Protein AF-A0ABD0RBE8-F1 (afdb_monomer_lite)

Structure (mmCIF, N/CA/C/O backbone):
data_AF-A0ABD0RBE8-F1
#
_entry.id   AF-A0ABD0RBE8-F1
#
loop_
_atom_site.group_PDB
_atom_site.id
_atom_site.type_symbol
_atom_site.label_atom_id
_atom_site.label_alt_id
_atom_site.label_comp_id
_atom_site.label_asym_id
_atom_site.label_entity_id
_atom_site.label_seq_id
_atom_site.pdbx_PDB_ins_code
_atom_site.Cartn_x
_atom_site.Cartn_y
_atom_site.Cartn_z
_atom_site.occupancy
_atom_site.B_iso_or_equiv
_atom_site.auth_seq_id
_atom_site.auth_comp_id
_atom_site.auth_asym_id
_atom_site.auth_atom_id
_atom_site.pdbx_PDB_model_num
ATOM 1 N N . SER A 1 1 ? 18.261 7.122 1.836 1.00 63.50 1 SER A N 1
ATOM 2 C CA . SER A 1 1 ? 17.735 8.292 2.583 1.00 63.50 1 SER A CA 1
ATOM 3 C C . SER A 1 1 ? 16.212 8.304 2.512 1.00 63.50 1 SER A C 1
ATOM 5 O O . SER A 1 1 ? 15.704 8.293 1.404 1.00 63.50 1 SER A O 1
ATOM 7 N N . LYS A 1 2 ? 15.458 8.320 3.625 1.00 84.50 2 LYS A N 1
ATOM 8 C CA . LYS A 1 2 ? 13.970 8.342 3.619 1.00 84.50 2 LYS A CA 1
ATOM 9 C C . LYS A 1 2 ? 13.401 9.773 3.527 1.00 84.50 2 LYS A C 1
ATOM 11 O O . LYS A 1 2 ? 12.634 10.196 4.380 1.00 84.50 2 LYS A O 1
ATOM 16 N N . LYS A 1 3 ? 13.864 10.564 2.555 1.00 91.56 3 LYS A N 1
ATOM 17 C CA . LYS A 1 3 ? 13.517 11.993 2.423 1.00 91.56 3 LYS A CA 1
ATOM 18 C C . LYS A 1 3 ? 12.354 12.182 1.442 1.00 91.56 3 LYS A C 1
ATOM 20 O O . LYS A 1 3 ? 12.559 12.691 0.344 1.00 91.56 3 LYS A O 1
ATOM 25 N N . HIS A 1 4 ? 11.157 11.734 1.820 1.00 90.12 4 HIS A N 1
ATOM 26 C CA . HIS A 1 4 ? 9.988 11.739 0.928 1.00 90.12 4 HIS A CA 1
ATOM 27 C C . HIS A 1 4 ? 9.586 13.140 0.469 1.00 90.12 4 HIS A C 1
ATOM 29 O O . HIS A 1 4 ? 9.325 13.318 -0.713 1.00 90.12 4 HIS A O 1
ATOM 35 N N . ASP A 1 5 ? 9.631 14.146 1.345 1.00 87.81 5 ASP A N 1
ATOM 36 C CA . ASP A 1 5 ? 9.296 15.527 0.964 1.00 87.81 5 ASP A CA 1
ATOM 37 C C . ASP A 1 5 ? 10.262 16.083 -0.086 1.00 87.81 5 ASP A C 1
ATOM 39 O O . ASP A 1 5 ? 9.843 16.701 -1.060 1.00 87.81 5 ASP A O 1
ATOM 43 N N . ALA A 1 6 ? 11.559 15.794 0.057 1.00 92.38 6 ALA A N 1
ATOM 44 C CA . ALA A 1 6 ? 12.550 16.184 -0.941 1.00 92.38 6 ALA A CA 1
ATOM 45 C C . ALA A 1 6 ? 12.301 15.476 -2.283 1.00 92.38 6 ALA A C 1
ATOM 47 O O . ALA A 1 6 ? 12.379 16.113 -3.329 1.00 92.38 6 ALA A O 1
ATOM 48 N N . ALA A 1 7 ? 11.965 14.181 -2.255 1.00 92.19 7 ALA A N 1
ATOM 49 C CA . ALA A 1 7 ? 11.622 13.431 -3.460 1.00 92.19 7 ALA A CA 1
ATOM 50 C C . ALA A 1 7 ? 10.378 14.010 -4.151 1.00 92.19 7 ALA A C 1
ATOM 52 O O . ALA A 1 7 ? 10.410 14.215 -5.357 1.00 92.19 7 ALA A O 1
ATOM 53 N N . LYS A 1 8 ? 9.332 14.374 -3.399 1.00 90.19 8 LYS A N 1
ATOM 54 C CA . LYS A 1 8 ? 8.138 15.044 -3.940 1.00 90.19 8 LYS A CA 1
ATOM 55 C C . LYS A 1 8 ? 8.450 16.401 -4.550 1.00 90.19 8 LYS A C 1
ATOM 57 O O . LYS A 1 8 ? 7.954 16.707 -5.625 1.00 90.19 8 LYS A O 1
ATOM 62 N N . MET A 1 9 ? 9.294 17.203 -3.900 1.00 92.75 9 MET A N 1
ATOM 63 C CA . MET A 1 9 ? 9.714 18.495 -4.449 1.00 92.75 9 MET A CA 1
ATOM 64 C C . MET A 1 9 ? 10.457 18.349 -5.778 1.00 92.75 9 MET A C 1
ATOM 66 O O . MET A 1 9 ? 10.360 19.234 -6.621 1.00 92.75 9 MET A O 1
ATOM 70 N N . VAL A 1 10 ? 11.221 17.269 -5.964 1.00 93.44 10 VAL A N 1
ATOM 71 C CA . VAL A 1 10 ? 11.863 16.962 -7.249 1.00 93.44 10 VAL A CA 1
ATOM 72 C C . VAL A 1 10 ? 10.835 16.432 -8.245 1.00 93.44 10 VAL A C 1
ATOM 74 O O . VAL A 1 10 ? 10.800 16.903 -9.375 1.00 93.44 10 VAL A O 1
ATOM 77 N N . PHE A 1 11 ? 9.966 15.519 -7.814 1.00 92.31 11 PHE A N 1
ATOM 78 C CA . PHE A 1 11 ? 8.918 14.926 -8.640 1.00 92.31 11 PHE A CA 1
ATOM 79 C C . PHE A 1 11 ? 7.981 15.992 -9.228 1.00 92.31 11 PHE A C 1
ATOM 81 O O . PHE A 1 11 ? 7.726 15.989 -10.424 1.00 92.31 11 PHE A O 1
ATOM 88 N N . ALA A 1 12 ? 7.579 16.981 -8.425 1.00 91.50 12 ALA A N 1
ATOM 89 C CA . ALA A 1 12 ? 6.724 18.093 -8.841 1.00 91.50 12 ALA A CA 1
ATOM 90 C C . ALA A 1 12 ? 7.376 19.060 -9.849 1.00 91.50 12 ALA A C 1
ATOM 92 O O . ALA A 1 12 ? 6.695 19.926 -10.392 1.00 91.50 12 ALA A O 1
ATOM 93 N N . LYS A 1 13 ? 8.693 18.961 -10.087 1.00 94.50 13 LYS A N 1
ATOM 94 C CA . LYS A 1 13 ? 9.358 19.732 -11.150 1.00 94.50 13 LYS A CA 1
ATOM 95 C C . LYS A 1 13 ? 9.184 19.101 -12.526 1.00 94.50 13 LYS A C 1
ATOM 97 O O . LYS A 1 13 ? 9.416 19.793 -13.512 1.00 94.50 13 LYS A O 1
ATOM 102 N N . VAL A 1 14 ? 8.831 17.818 -12.591 1.00 92.94 14 VAL A N 1
ATOM 103 C CA . VAL A 1 14 ? 8.521 17.125 -13.841 1.00 92.94 14 VAL A CA 1
ATOM 104 C C . VAL A 1 14 ? 7.072 17.464 -14.212 1.00 92.94 14 VAL A C 1
ATOM 106 O O . VAL A 1 14 ? 6.179 17.170 -13.417 1.00 92.94 14 VAL A O 1
ATOM 109 N N . PRO A 1 15 ? 6.812 18.101 -15.370 1.00 93.69 15 PRO A N 1
ATOM 110 C CA . PRO A 1 15 ? 5.450 18.379 -15.824 1.00 93.69 15 PRO A CA 1
ATOM 111 C C . PRO A 1 15 ? 4.595 17.110 -15.904 1.00 93.69 15 PRO A C 1
ATOM 113 O O . PRO A 1 15 ? 5.088 16.058 -16.318 1.00 93.69 15 PRO A O 1
ATOM 116 N N . GLU A 1 16 ? 3.313 17.198 -15.548 1.00 89.12 16 GLU A N 1
ATOM 117 C CA . GLU A 1 16 ? 2.401 16.040 -15.537 1.00 89.12 16 GLU A CA 1
ATOM 118 C C . GLU A 1 16 ? 2.229 15.402 -16.927 1.00 89.12 16 GLU A C 1
ATOM 120 O O . GLU A 1 16 ? 1.992 14.200 -17.045 1.00 89.12 16 GLU A O 1
ATOM 125 N N . ASP A 1 17 ? 2.386 16.194 -17.987 1.00 91.69 17 ASP A N 1
ATOM 126 C CA . ASP A 1 17 ? 2.280 15.786 -19.385 1.00 91.69 17 ASP A CA 1
ATOM 127 C C . ASP A 1 17 ? 3.600 15.284 -19.988 1.00 91.69 17 ASP A C 1
ATOM 129 O O . ASP A 1 17 ? 3.592 14.828 -21.130 1.00 91.69 17 ASP A O 1
ATOM 133 N N . SER A 1 18 ? 4.707 15.272 -19.231 1.00 92.50 18 SER A N 1
ATOM 134 C CA . SER A 1 18 ? 6.039 14.901 -19.742 1.00 92.50 18 SER A CA 1
ATOM 135 C C . SER A 1 18 ? 6.044 13.556 -20.464 1.00 92.50 18 SER A C 1
ATOM 137 O O . SER A 1 18 ? 6.580 13.450 -21.559 1.00 92.50 18 SER A O 1
ATOM 139 N N . MET A 1 19 ? 5.395 12.535 -19.894 1.00 91.31 19 MET A N 1
ATOM 140 C CA . MET A 1 19 ? 5.356 11.199 -20.504 1.00 91.31 19 MET A CA 1
ATOM 141 C C . MET A 1 19 ? 4.603 11.200 -21.829 1.00 91.31 19 MET A C 1
ATOM 143 O O . MET A 1 19 ? 5.044 10.596 -22.801 1.00 91.31 19 MET A O 1
ATOM 147 N N . ARG A 1 20 ? 3.480 11.923 -21.889 1.00 90.56 20 ARG A N 1
ATOM 148 C CA . ARG A 1 20 ? 2.700 12.074 -23.119 1.00 90.56 20 ARG A CA 1
ATOM 149 C C . ARG A 1 20 ? 3.501 12.817 -24.185 1.00 90.56 20 ARG A C 1
ATOM 151 O O . ARG A 1 20 ? 3.435 12.451 -25.353 1.00 90.56 20 ARG A O 1
ATOM 158 N N . GLU A 1 21 ? 4.246 13.840 -23.784 1.00 92.38 21 GLU A N 1
ATOM 159 C CA . GLU A 1 21 ? 5.095 14.613 -24.684 1.00 92.38 21 GLU A CA 1
ATOM 160 C C . GLU A 1 21 ? 6.284 13.795 -25.203 1.00 92.38 21 GLU A C 1
ATOM 162 O O . GLU A 1 21 ? 6.600 13.921 -26.382 1.00 92.38 21 GLU A O 1
ATOM 167 N N . ILE A 1 22 ? 6.884 12.912 -24.390 1.00 91.12 22 ILE A N 1
ATOM 168 C CA . ILE A 1 22 ? 7.934 11.974 -24.838 1.00 91.12 22 ILE A CA 1
ATOM 169 C C . ILE A 1 22 ? 7.400 11.077 -25.962 1.00 91.12 22 ILE A C 1
ATOM 171 O O . ILE A 1 22 ? 7.994 11.027 -27.039 1.00 91.12 22 ILE A O 1
ATOM 175 N N . TYR A 1 23 ? 6.245 10.432 -25.757 1.00 88.81 23 TYR A N 1
ATOM 176 C CA . TYR A 1 23 ? 5.625 9.603 -26.799 1.00 88.81 23 TYR A CA 1
ATOM 177 C C . TYR A 1 23 ? 5.276 10.415 -28.050 1.00 88.81 23 TYR A C 1
ATOM 179 O O . TYR A 1 23 ? 5.607 9.997 -29.156 1.00 88.81 23 TYR A O 1
ATOM 187 N N . ARG A 1 24 ? 4.682 11.608 -27.890 1.00 90.25 24 ARG A N 1
ATOM 188 C CA . ARG A 1 24 ? 4.331 12.475 -29.026 1.00 90.25 24 ARG A CA 1
ATOM 189 C C . ARG A 1 24 ? 5.564 12.853 -29.851 1.00 90.25 24 ARG A C 1
ATOM 191 O O . ARG A 1 24 ? 5.535 12.751 -31.072 1.00 90.25 24 ARG A O 1
ATOM 198 N N . GLN A 1 25 ? 6.649 13.271 -29.198 1.00 89.56 25 GLN A N 1
ATOM 199 C CA . GLN A 1 25 ? 7.890 13.664 -29.874 1.00 89.56 25 GLN A CA 1
ATOM 200 C C . GLN A 1 25 ? 8.572 12.489 -30.581 1.00 89.56 25 GLN A C 1
ATOM 202 O O . GLN A 1 25 ? 9.233 12.699 -31.598 1.00 89.56 25 GLN A O 1
ATOM 207 N N . TRP A 1 26 ? 8.433 11.269 -30.057 1.00 88.88 26 TRP A N 1
ATOM 208 C CA . TRP A 1 26 ? 8.934 10.065 -30.716 1.00 88.88 26 TRP A CA 1
ATOM 209 C C . TRP A 1 26 ? 8.109 9.714 -31.960 1.00 88.88 26 TRP A C 1
ATOM 211 O O . TRP A 1 26 ? 8.668 9.506 -33.036 1.00 88.88 26 TRP A O 1
ATOM 221 N N . GLU A 1 27 ? 6.778 9.737 -31.850 1.00 87.31 27 GLU A N 1
ATOM 222 C CA . GLU A 1 27 ? 5.862 9.486 -32.972 1.00 87.31 27 GLU A CA 1
ATOM 223 C C . GLU A 1 27 ? 6.025 10.522 -34.099 1.00 87.31 27 GLU A C 1
ATOM 225 O O . GLU A 1 27 ? 6.029 10.170 -35.280 1.00 87.31 27 GLU A O 1
ATOM 230 N N . GLU A 1 28 ? 6.225 11.799 -33.756 1.00 89.00 28 GLU A N 1
ATOM 231 C CA . GLU A 1 28 ? 6.459 12.889 -34.717 1.00 89.00 28 GLU A CA 1
ATOM 232 C C . GLU A 1 28 ? 7.741 12.702 -35.546 1.00 89.00 28 GLU A C 1
ATOM 234 O O . GLU A 1 28 ? 7.833 13.225 -36.659 1.00 89.00 28 GLU A O 1
ATOM 239 N N . GLN A 1 29 ? 8.714 11.927 -35.055 1.00 84.69 29 GLN A N 1
ATOM 240 C CA . GLN A 1 29 ? 9.926 11.587 -35.809 1.00 84.69 29 GLN A CA 1
ATOM 241 C C . GLN A 1 29 ? 9.669 10.539 -36.905 1.00 84.69 29 GLN A C 1
ATOM 243 O O . GLN A 1 29 ? 10.571 10.244 -37.689 1.00 84.69 29 GLN A O 1
ATOM 248 N N . GLY A 1 30 ? 8.445 10.003 -37.001 1.00 75.62 30 GLY A N 1
ATOM 249 C CA . GLY A 1 30 ? 8.046 9.058 -38.045 1.00 75.62 30 GLY A CA 1
ATOM 250 C C . GLY A 1 30 ? 8.766 7.714 -37.948 1.00 75.62 30 GLY A C 1
ATOM 251 O O . GLY A 1 30 ? 8.918 7.026 -38.958 1.00 75.62 30 GLY A O 1
ATOM 252 N N . MET A 1 31 ? 9.253 7.361 -36.756 1.00 72.44 31 MET A N 1
ATOM 253 C CA . MET A 1 31 ? 9.933 6.096 -36.510 1.00 72.44 31 MET A CA 1
ATOM 254 C C . MET A 1 31 ? 8.913 5.003 -36.183 1.00 72.44 31 MET A C 1
ATOM 256 O O . MET A 1 31 ? 8.207 5.084 -35.187 1.00 72.44 31 MET A O 1
ATOM 260 N N . ASP A 1 32 ? 8.885 3.945 -36.997 1.00 76.88 32 ASP A N 1
ATOM 261 C CA . ASP A 1 32 ? 8.083 2.724 -36.771 1.00 76.88 32 ASP A CA 1
ATOM 262 C C . ASP A 1 32 ? 8.720 1.781 -35.723 1.00 76.88 32 ASP A C 1
ATOM 264 O O . ASP A 1 32 ? 8.366 0.608 -35.597 1.00 76.88 32 ASP A O 1
ATOM 268 N N . THR A 1 33 ? 9.722 2.273 -34.992 1.00 81.44 33 THR A N 1
ATOM 269 C CA . THR A 1 33 ? 10.458 1.527 -33.970 1.00 81.44 33 THR A CA 1
ATOM 270 C C . THR A 1 33 ? 9.948 1.875 -32.574 1.00 81.44 33 THR A C 1
ATOM 272 O O . THR A 1 33 ? 9.588 3.033 -32.335 1.00 81.44 33 THR A O 1
ATOM 275 N N . PRO A 1 34 ? 9.954 0.912 -31.631 1.00 85.06 34 PRO A N 1
ATOM 276 C CA . PRO A 1 34 ? 9.609 1.190 -30.241 1.00 85.06 34 PRO A CA 1
ATOM 277 C C . PRO A 1 34 ? 10.537 2.255 -29.651 1.00 85.06 34 PRO A C 1
ATOM 279 O O . PRO A 1 34 ? 11.632 2.503 -30.165 1.00 85.06 34 PRO A O 1
ATOM 282 N N . LEU A 1 35 ? 10.079 2.878 -28.569 1.00 89.19 35 LEU A N 1
ATOM 283 C CA . LEU A 1 35 ? 10.852 3.874 -27.844 1.00 89.19 35 LEU A CA 1
ATOM 284 C C . LEU A 1 35 ? 12.155 3.218 -27.315 1.00 89.19 35 LEU A C 1
ATOM 286 O O . LEU A 1 35 ? 12.164 2.005 -27.037 1.00 89.19 35 LEU A O 1
ATOM 290 N N . PRO A 1 36 ? 13.272 3.967 -27.212 1.00 92.38 36 PRO A N 1
ATOM 291 C CA . PRO A 1 36 ? 14.515 3.435 -26.668 1.00 92.38 36 PRO A CA 1
ATOM 292 C C . PRO A 1 36 ? 14.306 2.828 -25.280 1.00 92.38 36 PRO A C 1
ATOM 294 O O . PRO A 1 36 ? 13.478 3.304 -24.498 1.00 92.38 36 PRO A O 1
ATOM 297 N N . ALA A 1 37 ? 15.054 1.769 -24.979 1.00 93.81 37 ALA A N 1
ATOM 298 C CA . ALA A 1 37 ? 14.900 1.018 -23.739 1.00 93.81 37 ALA A CA 1
ATOM 299 C C . ALA A 1 37 ? 15.135 1.900 -22.500 1.00 93.81 37 ALA A C 1
ATOM 301 O O . ALA A 1 37 ? 14.428 1.762 -21.503 1.00 93.81 37 ALA A O 1
ATOM 302 N N . GLU A 1 38 ? 16.066 2.850 -22.583 1.00 93.69 38 GLU A N 1
ATOM 303 C CA . GLU A 1 38 ? 16.375 3.828 -21.540 1.00 93.69 38 GLU A CA 1
ATOM 304 C C . GLU A 1 38 ? 15.168 4.713 -21.218 1.00 93.69 38 GLU A C 1
ATOM 306 O O . GLU A 1 38 ? 14.841 4.917 -20.050 1.00 93.69 38 GLU A O 1
ATOM 311 N N . GLU A 1 39 ? 14.478 5.201 -22.249 1.00 92.56 39 GLU A N 1
ATOM 312 C CA . GLU A 1 39 ? 13.308 6.067 -22.109 1.00 92.56 39 GLU A CA 1
ATOM 313 C C . GLU A 1 39 ? 12.107 5.277 -21.566 1.00 92.56 39 GLU A C 1
ATOM 315 O O . GLU A 1 39 ? 11.451 5.721 -20.625 1.00 92.56 39 GLU A O 1
ATOM 320 N N . GLU A 1 40 ? 11.844 4.065 -22.071 1.00 93.06 40 GLU A N 1
ATOM 321 C CA . GLU A 1 40 ? 10.769 3.212 -21.535 1.00 93.06 40 GLU A CA 1
ATOM 322 C C . GLU A 1 40 ? 11.006 2.840 -20.065 1.00 93.06 40 GLU A C 1
ATOM 324 O O . GLU A 1 40 ? 10.091 2.940 -19.236 1.00 93.06 40 GLU A O 1
ATOM 329 N N . ASN A 1 41 ? 12.238 2.462 -19.716 1.00 95.50 41 ASN A N 1
ATOM 330 C CA . ASN A 1 41 ? 12.612 2.150 -18.342 1.00 95.50 41 ASN A CA 1
ATOM 331 C C . ASN A 1 41 ? 12.549 3.398 -17.442 1.00 95.50 41 ASN A C 1
ATOM 333 O O . ASN A 1 41 ? 12.073 3.297 -16.310 1.00 95.50 41 ASN A O 1
ATOM 337 N N . ALA A 1 42 ? 12.925 4.586 -17.932 1.00 95.25 42 ALA A N 1
ATOM 338 C CA . ALA A 1 42 ? 12.807 5.843 -17.188 1.00 95.25 42 ALA A CA 1
ATOM 339 C C . ALA A 1 42 ? 11.343 6.250 -16.941 1.00 95.25 42 ALA A C 1
ATOM 341 O O . ALA A 1 42 ? 10.987 6.644 -15.824 1.00 95.25 42 ALA A O 1
ATOM 342 N N . ILE A 1 43 ? 10.468 6.104 -17.944 1.00 95.06 43 ILE A N 1
ATOM 343 C CA . ILE A 1 43 ? 9.020 6.319 -17.798 1.00 95.06 43 ILE A CA 1
ATOM 344 C C . ILE A 1 43 ? 8.471 5.376 -16.725 1.00 95.06 43 ILE A C 1
ATOM 346 O O . ILE A 1 43 ? 7.775 5.806 -15.798 1.00 95.06 43 ILE A O 1
ATOM 350 N N . ARG A 1 44 ? 8.812 4.088 -16.811 1.00 96.25 44 ARG A N 1
ATOM 351 C CA . ARG A 1 44 ? 8.371 3.077 -15.848 1.00 96.25 44 ARG A CA 1
ATOM 352 C C . ARG A 1 44 ? 8.886 3.355 -14.436 1.00 96.25 44 ARG A C 1
ATOM 354 O O . ARG A 1 44 ? 8.117 3.268 -13.476 1.00 96.25 44 ARG A O 1
ATOM 361 N N . GLU A 1 45 ? 10.158 3.704 -14.294 1.00 96.81 45 GLU A N 1
ATOM 362 C CA . GLU A 1 45 ? 10.769 4.076 -13.019 1.00 96.81 45 GLU A CA 1
ATOM 363 C C . GLU A 1 45 ? 10.058 5.284 -12.398 1.00 96.81 45 GLU A C 1
ATOM 365 O O . GLU A 1 45 ? 9.712 5.267 -11.215 1.00 96.81 45 GLU A O 1
ATOM 370 N N . HIS A 1 46 ? 9.750 6.306 -13.195 1.00 96.25 46 HIS A N 1
ATOM 371 C CA . HIS A 1 46 ? 8.996 7.464 -12.729 1.00 96.25 46 HIS A CA 1
ATOM 372 C C . HIS A 1 46 ? 7.602 7.076 -12.212 1.00 96.25 46 HIS A C 1
ATOM 374 O O . HIS A 1 46 ? 7.185 7.542 -11.148 1.00 96.25 46 HIS A O 1
ATOM 380 N N . LEU A 1 47 ? 6.890 6.184 -12.910 1.00 96.69 47 LEU A N 1
ATOM 381 C CA . LEU A 1 47 ? 5.598 5.659 -12.453 1.00 96.69 47 LEU A CA 1
ATOM 382 C C . LEU A 1 47 ? 5.731 4.853 -11.150 1.00 96.69 47 LEU A C 1
ATOM 384 O O . LEU A 1 47 ? 4.884 4.983 -10.262 1.00 96.69 47 LEU A O 1
ATOM 388 N N . CYS A 1 48 ? 6.809 4.077 -10.996 1.00 98.00 48 CYS A N 1
ATOM 389 C CA . CYS A 1 48 ? 7.126 3.384 -9.746 1.00 98.00 48 CYS A CA 1
ATOM 390 C C . CYS A 1 48 ? 7.323 4.384 -8.595 1.00 98.00 48 CYS A C 1
ATOM 392 O O . CYS A 1 48 ? 6.738 4.220 -7.518 1.00 98.00 48 CYS A O 1
ATOM 394 N N . ILE A 1 49 ? 8.113 5.440 -8.811 1.00 97.31 49 ILE A N 1
ATOM 395 C CA . ILE A 1 49 ? 8.355 6.487 -7.809 1.00 97.31 49 ILE A CA 1
ATOM 396 C C . ILE A 1 49 ? 7.042 7.179 -7.434 1.00 97.31 49 ILE A C 1
ATOM 398 O O . ILE A 1 49 ? 6.773 7.350 -6.243 1.00 97.31 49 ILE A O 1
ATOM 402 N N . ARG A 1 50 ? 6.199 7.512 -8.419 1.00 96.56 50 ARG A N 1
ATOM 403 C CA . ARG A 1 50 ? 4.879 8.112 -8.187 1.00 96.56 50 ARG A CA 1
ATOM 404 C C . ARG A 1 50 ? 4.015 7.240 -7.283 1.00 96.56 50 ARG A C 1
ATOM 406 O O . ARG A 1 50 ? 3.580 7.708 -6.234 1.00 96.56 50 ARG A O 1
ATOM 413 N N . ALA A 1 51 ? 3.842 5.966 -7.642 1.00 98.31 51 ALA A N 1
ATOM 414 C CA . ALA A 1 51 ? 3.036 5.018 -6.872 1.00 98.31 51 ALA A CA 1
ATOM 415 C C . ALA A 1 51 ? 3.519 4.911 -5.416 1.00 98.31 51 ALA A C 1
ATOM 417 O O . ALA A 1 51 ? 2.722 4.899 -4.479 1.00 98.31 51 ALA A O 1
ATOM 418 N N . TYR A 1 52 ? 4.838 4.903 -5.209 1.00 98.31 52 TYR A N 1
ATOM 419 C CA . TYR A 1 52 ? 5.420 4.868 -3.871 1.00 98.31 52 TYR A CA 1
ATOM 420 C C . TYR A 1 52 ? 5.165 6.153 -3.068 1.00 98.31 52 TYR A C 1
ATOM 422 O O . TYR A 1 52 ? 4.852 6.079 -1.878 1.00 98.31 52 TYR A O 1
ATOM 430 N N . LEU A 1 53 ? 5.291 7.332 -3.684 1.00 97.56 53 LEU A N 1
ATOM 431 C CA . LEU A 1 53 ? 5.023 8.609 -3.013 1.00 97.56 53 LEU A CA 1
ATOM 432 C C . LEU A 1 53 ? 3.543 8.762 -2.649 1.00 97.56 53 LEU A C 1
ATOM 434 O O . LEU A 1 53 ? 3.242 9.157 -1.521 1.00 97.56 53 LEU A O 1
ATOM 438 N N . GLU A 1 54 ? 2.644 8.385 -3.555 1.00 97.69 54 GLU A N 1
ATOM 439 C CA . GLU A 1 54 ? 1.198 8.372 -3.325 1.00 97.69 54 GLU A CA 1
ATOM 440 C C . GLU A 1 54 ? 0.808 7.423 -2.182 1.00 97.69 54 GLU A C 1
ATOM 442 O O . GLU A 1 54 ? 0.006 7.785 -1.320 1.00 97.69 54 GLU A O 1
ATOM 447 N N . ALA A 1 55 ? 1.412 6.231 -2.110 1.00 98.50 55 ALA A N 1
ATOM 448 C CA . ALA A 1 55 ? 1.177 5.295 -1.011 1.00 98.50 55 ALA A CA 1
ATOM 449 C C . ALA A 1 55 ? 1.571 5.885 0.357 1.00 98.50 55 ALA A C 1
ATOM 451 O O . ALA A 1 55 ? 0.849 5.715 1.341 1.00 98.50 55 ALA A O 1
ATOM 452 N N . HIS A 1 56 ? 2.685 6.627 0.429 1.00 97.88 56 HIS A N 1
ATOM 453 C CA . HIS A 1 56 ? 3.081 7.338 1.654 1.00 97.88 56 HIS A CA 1
ATOM 454 C C . HIS A 1 56 ? 2.134 8.489 2.002 1.00 97.88 56 HIS A C 1
ATOM 456 O O . HIS A 1 56 ? 1.870 8.722 3.180 1.00 97.88 56 HIS A O 1
ATOM 462 N N . GLU A 1 57 ? 1.622 9.219 1.012 1.00 97.19 57 GLU A N 1
ATOM 463 C CA . GLU A 1 57 ? 0.643 10.291 1.237 1.00 97.19 57 GLU A CA 1
ATOM 464 C C . GLU A 1 57 ? -0.652 9.767 1.833 1.00 97.19 57 GLU A C 1
ATOM 466 O O . GLU A 1 57 ? -1.059 10.237 2.898 1.00 97.19 57 GLU A O 1
ATOM 471 N N . ALA A 1 58 ? -1.234 8.748 1.208 1.00 98.50 58 ALA A N 1
ATOM 472 C CA . ALA A 1 58 ? -2.448 8.126 1.709 1.00 98.50 58 ALA A CA 1
ATOM 473 C C . ALA A 1 58 ? -2.243 7.508 3.092 1.00 98.50 58 ALA A C 1
ATOM 475 O O . ALA A 1 58 ? -3.091 7.667 3.970 1.00 98.50 58 ALA A O 1
ATOM 476 N N . PHE A 1 59 ? -1.088 6.876 3.343 1.00 98.56 59 PHE A N 1
ATOM 477 C CA . PHE A 1 59 ? -0.772 6.373 4.678 1.00 98.56 59 PHE A CA 1
ATOM 478 C C . PHE A 1 59 ? -0.700 7.497 5.711 1.00 98.56 59 PHE A C 1
ATOM 480 O O . PHE A 1 59 ? -1.235 7.345 6.807 1.00 98.56 59 PHE A O 1
ATOM 487 N N . ASN A 1 60 ? -0.078 8.630 5.387 1.00 97.88 60 ASN A N 1
ATOM 488 C CA . ASN A 1 60 ? 0.010 9.763 6.306 1.00 97.88 60 ASN A CA 1
ATOM 489 C C . ASN A 1 60 ? -1.361 10.396 6.580 1.00 97.88 60 ASN A C 1
ATOM 491 O O . ASN A 1 60 ? -1.642 10.748 7.729 1.00 97.88 60 ASN A O 1
ATOM 495 N N . GLU A 1 61 ? -2.225 10.519 5.567 1.00 98.38 61 GLU A N 1
ATOM 496 C CA . GLU A 1 61 ? -3.598 10.995 5.760 1.00 98.38 61 GLU A CA 1
ATOM 497 C C . GLU A 1 61 ? -4.400 10.028 6.639 1.00 98.38 61 GLU A C 1
ATOM 499 O O . GLU A 1 61 ? -4.976 10.444 7.651 1.00 98.38 61 GLU A O 1
ATOM 504 N N . TRP A 1 62 ? -4.375 8.735 6.307 1.00 98.75 62 TRP A N 1
ATOM 505 C CA . TRP A 1 62 ? -5.009 7.683 7.095 1.00 98.75 62 TRP A CA 1
ATOM 506 C C . TRP A 1 62 ? -4.509 7.684 8.543 1.00 98.75 62 TRP A C 1
ATOM 508 O O . TRP A 1 62 ? -5.309 7.680 9.480 1.00 98.75 62 TRP A O 1
ATOM 518 N N . PHE A 1 63 ? -3.192 7.755 8.749 1.00 98.25 63 PHE A N 1
ATOM 519 C CA . PHE A 1 63 ? -2.577 7.730 10.072 1.00 98.25 63 PHE A CA 1
ATOM 520 C C . PHE A 1 63 ? -2.970 8.958 10.895 1.00 98.25 63 PHE A C 1
ATOM 522 O O . PHE A 1 63 ? -3.276 8.835 12.083 1.00 98.25 63 PHE A O 1
ATOM 529 N N . LYS A 1 64 ? -3.012 10.144 10.279 1.00 98.19 64 LYS A N 1
ATOM 530 C CA . LYS A 1 64 ? -3.479 11.366 10.941 1.00 98.19 64 LYS A CA 1
ATOM 531 C C . LYS A 1 64 ? -4.941 11.236 11.374 1.00 98.19 64 LYS A C 1
ATOM 533 O O . LYS A 1 64 ? -5.257 11.559 12.514 1.00 98.19 64 LYS A O 1
ATOM 538 N N . HIS A 1 65 ? -5.814 10.741 10.496 1.00 98.25 65 HIS A N 1
ATOM 539 C CA . HIS A 1 65 ? -7.241 10.572 10.791 1.00 98.25 65 HIS A CA 1
ATOM 540 C C . HIS A 1 65 ? -7.492 9.515 11.877 1.00 98.25 65 HIS A C 1
ATOM 542 O O . HIS A 1 65 ? -8.252 9.757 12.816 1.00 98.25 65 HIS A O 1
ATOM 548 N N . MET A 1 66 ? -6.801 8.372 11.803 1.00 97.38 66 MET A N 1
ATOM 549 C CA . MET A 1 66 ? -6.920 7.269 12.766 1.00 97.38 66 MET A CA 1
ATOM 550 C C . MET A 1 66 ? -6.520 7.676 14.191 1.00 97.38 66 MET A C 1
ATOM 552 O O . MET A 1 66 ? -7.116 7.204 15.156 1.00 97.38 66 MET A O 1
ATOM 556 N N . ASN A 1 67 ? -5.548 8.579 14.339 1.00 96.75 67 ASN A N 1
ATOM 557 C CA . ASN A 1 67 ? -5.091 9.056 15.646 1.00 96.75 67 ASN A CA 1
ATOM 558 C C . ASN A 1 67 ? -5.895 10.252 16.191 1.00 96.75 67 ASN A C 1
ATOM 560 O O . ASN A 1 67 ? -5.527 10.808 17.226 1.00 96.75 67 ASN A O 1
ATOM 564 N N . CYS A 1 68 ? -6.977 10.665 15.526 1.00 96.06 68 CYS A N 1
ATOM 565 C CA . CYS A 1 68 ? 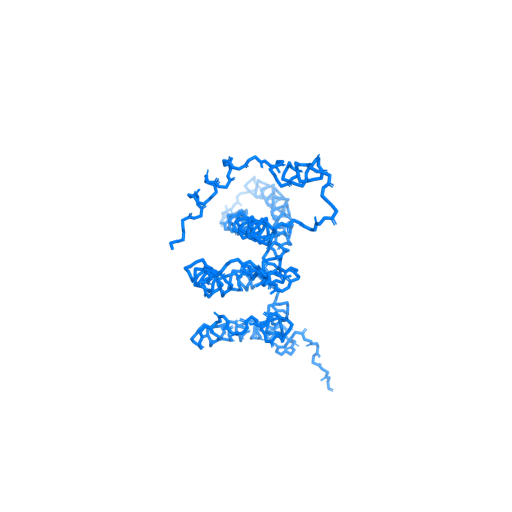-7.840 11.763 15.970 1.00 96.06 68 CYS A CA 1
ATOM 566 C C . CYS A 1 68 ? -9.331 11.363 16.010 1.00 96.06 68 CYS A C 1
ATOM 568 O O . CYS A 1 68 ? -10.144 12.016 15.352 1.00 96.06 68 CYS A O 1
ATOM 570 N N . PRO A 1 69 ? -9.718 10.303 16.751 1.00 96.19 69 PRO A N 1
ATOM 571 C CA . PRO A 1 69 ? -11.127 9.964 16.930 1.00 96.19 69 PRO A CA 1
ATOM 572 C C . PRO A 1 69 ? -11.868 11.037 17.749 1.00 96.19 69 PRO A C 1
ATOM 574 O O . PRO A 1 69 ? -11.268 11.631 18.654 1.00 96.19 69 PRO A O 1
ATOM 577 N N . PRO A 1 70 ? -13.175 11.256 17.502 1.00 96.25 70 PRO A N 1
ATOM 578 C CA . PRO A 1 70 ? -14.016 12.082 18.361 1.00 96.25 70 PRO A CA 1
ATOM 579 C C . PRO A 1 70 ? -13.967 11.608 19.815 1.00 96.25 70 PRO A C 1
ATOM 581 O O . PRO A 1 70 ? -13.918 10.406 20.099 1.00 96.25 70 PRO A O 1
ATOM 584 N N . VAL A 1 71 ? -13.982 12.554 20.753 1.00 94.25 71 VAL A N 1
ATOM 585 C CA . VAL A 1 71 ? -13.868 12.258 22.186 1.00 94.25 71 VAL A CA 1
ATOM 586 C C . VAL A 1 71 ? -15.255 12.028 22.765 1.00 94.25 71 VAL A C 1
ATOM 588 O O . VAL A 1 71 ? -16.118 12.900 22.689 1.00 94.25 71 VAL A O 1
ATOM 591 N N . LYS A 1 72 ? -15.460 10.863 23.387 1.00 93.94 72 LYS A N 1
ATOM 592 C CA . LYS A 1 72 ? -16.727 10.546 24.044 1.00 93.94 72 LYS A CA 1
ATOM 593 C C . LYS A 1 72 ? -17.000 11.541 25.188 1.00 93.94 72 LYS A C 1
ATOM 595 O O . LYS A 1 72 ? -16.132 11.699 26.050 1.00 93.94 72 LYS A O 1
ATOM 600 N N . PRO A 1 73 ? -18.178 12.190 25.229 1.00 92.69 73 PRO A N 1
ATOM 601 C CA . PRO A 1 73 ? -18.565 13.057 26.334 1.00 92.69 73 PRO A CA 1
ATOM 602 C C . PRO A 1 73 ? -18.608 12.290 27.659 1.00 92.69 73 PRO A C 1
ATOM 604 O O . PRO A 1 73 ? -18.976 11.115 27.697 1.00 92.69 73 PRO A O 1
ATOM 607 N N . THR A 1 74 ? -18.264 12.973 28.750 1.00 89.12 74 THR A N 1
ATOM 608 C CA . THR A 1 74 ? -18.308 12.406 30.103 1.00 89.12 74 THR A CA 1
ATOM 609 C C . THR A 1 74 ? -19.315 13.167 30.954 1.00 89.12 74 THR A C 1
ATOM 611 O O . THR A 1 74 ? -19.251 14.396 31.053 1.00 89.12 74 THR A O 1
ATOM 614 N N . ALA A 1 75 ? -20.221 12.441 31.609 1.00 84.19 75 ALA A N 1
ATOM 615 C CA . ALA A 1 75 ? -21.148 13.014 32.576 1.00 84.19 75 ALA A CA 1
ATOM 616 C C . ALA A 1 75 ? -20.480 13.199 33.954 1.00 84.19 75 ALA A C 1
ATOM 618 O O . ALA A 1 75 ? -19.781 12.297 34.426 1.00 84.19 75 ALA A O 1
ATOM 619 N N . PRO A 1 76 ? -20.734 14.315 34.660 1.00 80.00 76 PRO A N 1
ATOM 620 C CA . PRO A 1 76 ? -20.405 14.439 36.077 1.00 80.00 76 PRO A CA 1
ATOM 621 C C . PRO A 1 76 ? -21.170 13.407 36.922 1.00 80.00 76 PRO A C 1
ATOM 623 O O . PRO A 1 76 ? -22.365 13.197 36.719 1.00 80.00 76 PRO A O 1
ATOM 626 N N . ALA A 1 77 ? -20.519 12.822 37.934 1.00 79.38 77 ALA A N 1
ATOM 627 C CA . ALA A 1 77 ? -21.119 11.794 38.799 1.00 79.38 77 ALA A CA 1
ATOM 628 C C . ALA A 1 77 ? -22.385 12.258 39.557 1.00 79.38 77 ALA A C 1
ATOM 630 O O . ALA A 1 77 ? -23.212 11.437 39.945 1.00 79.38 77 ALA A O 1
ATOM 631 N N . GLN A 1 78 ? -22.552 13.568 39.756 1.00 83.38 78 GLN A N 1
ATOM 632 C CA . GLN A 1 78 ? -23.716 14.183 40.406 1.00 83.38 78 GLN A CA 1
ATOM 633 C C . GLN A 1 78 ? -24.393 15.216 39.489 1.00 83.38 78 GLN A C 1
ATOM 635 O O . GLN A 1 78 ? -24.696 16.329 39.912 1.00 83.38 78 GLN A O 1
ATOM 640 N N . ALA A 1 79 ? -24.609 14.859 38.219 1.00 81.50 79 ALA A N 1
ATOM 641 C CA . ALA A 1 79 ? -25.238 15.749 37.247 1.00 81.50 79 ALA A CA 1
ATOM 642 C C . ALA A 1 79 ? -26.691 16.107 37.629 1.00 81.50 79 ALA A C 1
ATOM 644 O O . ALA A 1 79 ? -27.541 15.229 37.836 1.00 81.50 79 ALA A O 1
ATOM 645 N N . LYS A 1 80 ? -26.994 17.407 37.674 1.00 90.06 80 LYS A N 1
ATOM 646 C CA . LYS A 1 80 ? -28.355 17.952 37.799 1.00 90.06 80 LYS A CA 1
ATOM 647 C C . LYS A 1 80 ? -29.170 17.661 36.537 1.00 90.06 80 LYS A C 1
ATOM 649 O O . LYS A 1 80 ? -28.621 17.357 35.485 1.00 90.06 80 LYS A O 1
ATOM 654 N N . PHE A 1 81 ? -30.495 17.803 36.615 1.00 86.62 81 PHE A N 1
ATOM 655 C CA . PHE A 1 81 ? -31.393 17.529 35.482 1.00 86.62 81 PHE A CA 1
ATOM 656 C C . PHE A 1 81 ? -30.988 18.266 34.191 1.00 86.62 81 PHE A C 1
ATOM 658 O O . PHE A 1 81 ? -30.887 17.648 33.139 1.00 86.62 81 PHE A O 1
ATOM 665 N N . THR A 1 82 ? -30.668 19.559 34.272 1.00 88.12 82 THR A N 1
ATOM 666 C CA . THR A 1 82 ? -30.216 20.353 33.115 1.00 88.12 82 THR A CA 1
ATOM 667 C C . THR A 1 82 ? -28.876 19.880 32.549 1.00 88.12 82 THR A C 1
ATOM 669 O O . THR A 1 82 ? -28.670 19.915 31.341 1.00 88.12 82 THR A O 1
ATOM 672 N N . GLU A 1 83 ? -27.970 19.408 33.406 1.00 89.19 83 GLU A N 1
ATOM 673 C CA . GLU A 1 83 ? -26.671 18.857 33.002 1.00 89.19 83 GLU A CA 1
ATOM 674 C C . GLU A 1 83 ? -26.828 17.485 32.337 1.00 89.19 83 GLU A C 1
ATOM 676 O O . GLU A 1 83 ? -26.082 17.178 31.411 1.00 89.19 83 GLU A O 1
ATOM 681 N N . LYS A 1 84 ? -27.827 16.691 32.749 1.00 88.56 84 LYS A N 1
ATOM 682 C CA . LYS A 1 84 ? -28.189 15.433 32.081 1.00 88.56 84 LYS A CA 1
ATOM 683 C C . LYS A 1 84 ? -28.716 15.679 30.673 1.00 88.56 84 LYS A C 1
ATOM 685 O O . LYS A 1 84 ? -28.203 15.078 29.741 1.00 88.56 84 LYS A O 1
ATOM 690 N N . VAL A 1 85 ? -29.648 16.620 30.505 1.00 89.88 85 VAL A N 1
ATOM 691 C CA . VAL A 1 85 ? -30.166 16.980 29.172 1.00 89.88 85 VAL A CA 1
ATOM 692 C C . VAL A 1 85 ? -29.042 17.512 28.273 1.00 89.88 85 VAL A C 1
ATOM 694 O O . VAL A 1 85 ? -28.922 17.107 27.121 1.00 89.88 85 VAL A O 1
ATOM 697 N N . ALA A 1 86 ? -28.152 18.362 28.798 1.00 89.69 86 ALA A N 1
ATOM 698 C CA . ALA A 1 86 ? -26.992 18.837 28.040 1.00 89.69 86 ALA A CA 1
ATOM 699 C C . ALA A 1 86 ? -26.013 17.703 27.674 1.00 89.69 86 ALA A C 1
ATOM 701 O O . ALA A 1 86 ? -25.411 17.730 26.602 1.00 89.69 86 ALA A O 1
ATOM 702 N N . HIS A 1 87 ? -25.841 16.709 28.550 1.00 92.06 87 HIS A N 1
ATOM 703 C CA . HIS A 1 87 ? -25.041 15.522 28.260 1.00 92.06 87 HIS A CA 1
ATOM 704 C C . HIS A 1 87 ? -25.679 14.657 27.169 1.00 92.06 87 HIS A C 1
ATOM 706 O O . HIS A 1 87 ? -24.974 14.240 26.261 1.00 92.06 87 HIS A O 1
ATOM 712 N N . GLU A 1 88 ? -26.994 14.439 27.211 1.00 92.00 88 GLU A N 1
ATOM 713 C CA . GLU A 1 88 ? -27.731 13.700 26.177 1.00 92.00 88 GLU A CA 1
ATOM 714 C C . GLU A 1 88 ? -27.576 14.352 24.795 1.00 92.00 88 GLU A C 1
ATOM 716 O O . GLU A 1 88 ? -27.334 13.658 23.809 1.00 92.00 88 GLU A O 1
ATOM 721 N N . MET A 1 89 ? -27.631 15.688 24.724 1.00 92.56 89 MET A N 1
ATOM 722 C CA . MET A 1 89 ? -27.364 16.420 23.479 1.00 92.56 89 MET A CA 1
ATOM 723 C C . MET A 1 89 ? -25.928 16.201 22.984 1.00 92.56 89 MET A C 1
ATOM 725 O O . MET A 1 89 ? -25.731 15.852 21.823 1.00 92.56 89 MET A O 1
ATOM 729 N N . LYS A 1 90 ? -24.930 16.322 23.870 1.00 94.44 90 LYS A N 1
ATOM 730 C CA . LYS A 1 90 ? -23.521 16.067 23.524 1.00 94.44 90 LYS A CA 1
ATOM 731 C C . LYS A 1 90 ? -23.272 14.622 23.101 1.00 94.44 90 LYS A C 1
ATOM 733 O O . LYS A 1 90 ? -22.459 14.378 22.218 1.00 94.44 90 LYS A O 1
ATOM 738 N N . GLU A 1 91 ? -23.940 13.653 23.723 1.00 95.62 91 GLU A N 1
ATOM 739 C CA . GLU A 1 91 ? -23.853 12.248 23.319 1.00 95.62 91 GLU A CA 1
ATOM 740 C C . GLU A 1 91 ? -24.456 12.017 21.934 1.00 95.62 91 GLU A C 1
ATOM 742 O O . GLU A 1 91 ? -23.911 11.223 21.168 1.00 95.62 91 GLU A O 1
ATOM 747 N N . ALA A 1 92 ? -25.556 12.696 21.600 1.00 95.31 92 ALA A N 1
ATOM 748 C CA . ALA A 1 92 ? -26.144 12.631 20.267 1.00 95.31 92 ALA A CA 1
ATOM 749 C C . ALA A 1 92 ? -25.207 13.238 19.207 1.00 95.31 92 ALA A C 1
ATOM 751 O O . ALA A 1 92 ? -24.968 12.603 18.182 1.00 95.31 92 ALA A O 1
ATOM 752 N N . GLU A 1 93 ? -24.620 14.407 19.480 1.00 95.88 93 GLU A N 1
ATOM 753 C CA . GLU A 1 93 ? -23.609 15.041 18.617 1.00 95.88 93 GLU A CA 1
ATOM 754 C C . GLU A 1 93 ? -22.384 14.134 18.428 1.00 95.88 93 GLU A C 1
ATOM 756 O O . GLU A 1 93 ? -21.994 13.848 17.297 1.00 95.88 93 GLU A O 1
ATOM 761 N N . TYR A 1 94 ? -21.841 13.592 19.523 1.00 97.06 94 TYR A N 1
ATOM 762 C CA . TYR A 1 94 ? -20.711 12.663 19.489 1.00 97.06 94 TYR A CA 1
ATOM 763 C C . TYR A 1 94 ? -20.985 11.431 18.626 1.00 97.06 94 TYR A C 1
ATOM 765 O O . TYR A 1 94 ? -20.104 11.011 17.882 1.00 97.06 94 TYR A O 1
ATOM 773 N N . LYS A 1 95 ? -22.182 10.835 18.708 1.00 97.12 95 LYS A N 1
ATOM 774 C CA . LYS A 1 95 ? -22.526 9.663 17.886 1.00 97.12 95 LYS A CA 1
ATOM 775 C C . LYS A 1 95 ? -22.456 9.988 16.396 1.00 97.12 95 LYS A C 1
ATOM 777 O O . LYS A 1 95 ? -21.831 9.237 15.656 1.00 97.12 95 LYS A O 1
ATOM 782 N N . ILE A 1 96 ? -23.014 11.127 15.983 1.00 97.00 96 ILE A N 1
ATOM 783 C CA . ILE A 1 96 ? -22.978 11.580 14.585 1.00 97.00 96 ILE A CA 1
ATOM 784 C C . ILE A 1 96 ? -21.531 11.844 14.144 1.00 97.00 96 ILE A C 1
ATOM 786 O O . ILE A 1 96 ? -21.109 11.401 13.076 1.00 97.00 96 ILE A O 1
ATOM 790 N N . GLU A 1 97 ? -20.744 12.546 14.962 1.00 97.62 97 GLU A N 1
ATOM 791 C CA . GLU A 1 97 ? -19.330 12.804 14.669 1.00 97.62 97 GLU A CA 1
ATOM 792 C C . GLU A 1 97 ? -18.515 11.512 14.564 1.00 97.62 97 GLU A C 1
ATOM 794 O O . GLU A 1 97 ? -17.690 11.374 13.660 1.00 97.62 97 GLU A O 1
ATOM 799 N N . TYR A 1 98 ? -18.753 10.560 15.465 1.00 97.81 98 TYR A N 1
ATOM 800 C CA . TYR A 1 98 ? -18.074 9.271 15.487 1.00 97.81 98 TYR A CA 1
ATOM 801 C C . TYR A 1 98 ? -18.425 8.421 14.266 1.00 97.81 98 TYR A C 1
ATOM 803 O O . TYR A 1 98 ? -17.520 7.873 13.641 1.00 97.81 98 TYR A O 1
ATOM 811 N N . GLU A 1 99 ? -19.698 8.364 13.873 1.00 97.94 99 GLU A N 1
ATOM 812 C CA . GLU A 1 99 ? -20.142 7.676 12.654 1.00 97.94 99 GLU A CA 1
ATOM 813 C C . GLU A 1 99 ? -19.487 8.276 11.401 1.00 97.94 99 GLU A C 1
ATOM 815 O O . GLU A 1 99 ? -18.935 7.544 10.576 1.00 97.94 99 GLU A O 1
ATOM 820 N N . ASN A 1 100 ? -19.449 9.608 11.290 1.00 97.75 100 ASN A N 1
ATOM 821 C CA . ASN A 1 100 ? -18.767 10.297 10.191 1.00 97.75 100 ASN A CA 1
ATOM 822 C C . ASN A 1 100 ? -17.257 10.016 10.183 1.00 97.75 100 ASN A C 1
ATOM 824 O O . ASN A 1 100 ? -16.667 9.747 9.132 1.00 97.75 100 ASN A O 1
ATOM 828 N N . TRP A 1 101 ? -16.619 10.060 11.356 1.00 98.25 101 TRP A N 1
ATOM 829 C CA . TRP A 1 101 ? -15.202 9.741 11.506 1.00 98.25 101 TRP A CA 1
ATOM 830 C C . TRP A 1 101 ? -14.909 8.292 11.106 1.00 98.25 101 TRP A C 1
ATOM 832 O O . TRP A 1 101 ? -13.957 8.053 10.362 1.00 98.25 101 TRP A O 1
ATOM 842 N N . GLN A 1 102 ? -15.735 7.340 11.541 1.00 97.88 102 GLN A N 1
ATOM 843 C CA . GLN A 1 102 ? -15.593 5.922 11.224 1.00 97.88 102 GLN A CA 1
ATOM 844 C C . GLN A 1 102 ? -15.803 5.664 9.726 1.00 97.88 102 GLN A C 1
ATOM 846 O O . GLN A 1 102 ? -15.013 4.941 9.118 1.00 97.88 102 GLN A O 1
ATOM 851 N N . GLY A 1 103 ? -16.802 6.301 9.108 1.00 98.12 103 GLY A N 1
ATOM 852 C CA . GLY A 1 103 ? -17.034 6.231 7.663 1.00 98.12 103 GLY A CA 1
ATOM 853 C C . GLY A 1 103 ? -15.837 6.745 6.859 1.00 98.12 103 GLY A C 1
ATOM 854 O O . GLY A 1 103 ? -15.348 6.057 5.960 1.00 98.12 103 GLY A O 1
ATOM 855 N N . ARG A 1 104 ? -15.287 7.909 7.235 1.00 98.25 104 ARG A N 1
ATOM 856 C CA . ARG A 1 104 ? -14.065 8.444 6.611 1.00 98.25 104 ARG A CA 1
ATOM 857 C C . ARG A 1 104 ? -12.854 7.541 6.847 1.00 98.25 104 ARG A C 1
ATOM 859 O O . ARG A 1 104 ? -12.070 7.346 5.923 1.00 98.25 104 ARG A O 1
ATOM 866 N N . LEU A 1 105 ? -12.703 6.973 8.045 1.00 98.44 105 LEU A N 1
ATOM 867 C CA . LEU A 1 105 ? -11.627 6.024 8.334 1.00 98.44 105 LEU A CA 1
ATOM 868 C C . LEU A 1 105 ? -11.727 4.801 7.418 1.00 98.44 105 LEU A C 1
ATOM 870 O O . LEU A 1 105 ? -10.705 4.361 6.900 1.00 98.44 105 LEU A O 1
ATOM 874 N N . GLY A 1 106 ? -12.937 4.290 7.178 1.00 98.25 106 GLY A N 1
ATOM 875 C CA . GLY A 1 106 ? -13.187 3.204 6.232 1.00 98.25 106 GLY A CA 1
ATOM 876 C C . GLY A 1 106 ? -12.728 3.544 4.813 1.00 98.25 106 GLY A C 1
ATOM 877 O O . GLY A 1 106 ? -11.955 2.786 4.233 1.00 98.25 106 GLY A O 1
ATOM 878 N N . ALA A 1 107 ? -13.120 4.710 4.291 1.00 98.50 107 ALA A N 1
ATOM 879 C CA . ALA A 1 107 ? -12.713 5.164 2.957 1.00 98.50 107 ALA A CA 1
ATOM 880 C C . ALA A 1 107 ? -11.189 5.348 2.832 1.00 98.50 107 ALA A C 1
ATOM 882 O O . ALA A 1 107 ? -10.578 4.825 1.904 1.00 98.50 107 ALA A O 1
ATOM 883 N N . LEU A 1 108 ? -10.561 6.020 3.806 1.00 98.69 108 LEU A N 1
ATOM 884 C CA . LEU A 1 108 ? -9.104 6.193 3.845 1.00 98.69 108 LEU A CA 1
ATOM 885 C C . LEU A 1 108 ? -8.365 4.857 3.958 1.00 98.69 108 LEU A C 1
ATOM 887 O O . LEU A 1 108 ? -7.264 4.719 3.437 1.00 98.69 108 LEU A O 1
ATOM 891 N N . THR A 1 109 ? -8.963 3.879 4.645 1.00 98.62 109 THR A N 1
ATOM 892 C CA . THR A 1 109 ? -8.400 2.533 4.781 1.00 98.62 109 THR A CA 1
ATOM 893 C C . THR A 1 109 ? -8.378 1.808 3.442 1.00 98.62 109 THR A C 1
ATOM 895 O O . THR A 1 109 ? -7.376 1.169 3.151 1.00 98.62 109 THR A O 1
ATOM 898 N N . GLU A 1 110 ? -9.424 1.900 2.617 1.00 98.56 110 GLU A N 1
ATOM 899 C CA . GLU A 1 110 ? -9.383 1.297 1.275 1.00 98.56 110 GLU A CA 1
ATOM 900 C C . GLU A 1 110 ? -8.381 2.004 0.358 1.00 98.56 110 GLU A C 1
ATOM 902 O O . GLU A 1 110 ? -7.581 1.322 -0.278 1.00 98.56 110 GLU A O 1
ATOM 907 N N . ASP A 1 111 ? -8.354 3.343 0.348 1.00 98.69 111 ASP A N 1
ATOM 908 C CA . ASP A 1 111 ? -7.446 4.117 -0.516 1.00 98.69 111 ASP A CA 1
ATOM 909 C C . ASP A 1 111 ? -5.966 3.822 -0.211 1.00 98.69 111 ASP A C 1
ATOM 911 O O . ASP A 1 111 ? -5.191 3.492 -1.112 1.00 98.69 111 ASP A O 1
ATOM 915 N N . VAL A 1 112 ? -5.557 3.833 1.067 1.00 98.69 112 VAL A N 1
ATOM 916 C CA . VAL A 1 112 ? -4.172 3.479 1.426 1.00 98.69 112 VAL A CA 1
ATOM 917 C C . VAL A 1 112 ? -3.849 2.023 1.078 1.00 98.69 112 VAL A C 1
ATOM 919 O O . VAL A 1 112 ? -2.729 1.719 0.662 1.00 98.69 112 VAL A O 1
ATOM 922 N N . LYS A 1 113 ? -4.818 1.113 1.228 1.00 98.44 113 LYS A N 1
ATOM 923 C CA . LYS A 1 113 ? -4.643 -0.313 0.936 1.00 98.44 113 LYS A CA 1
ATOM 924 C C . LYS A 1 113 ? -4.397 -0.524 -0.555 1.00 98.44 113 LYS A C 1
ATOM 926 O O . LYS A 1 113 ? -3.436 -1.199 -0.916 1.00 98.44 113 LYS A O 1
ATOM 931 N N . GLU A 1 114 ? -5.214 0.099 -1.401 1.00 98.44 114 GLU A N 1
ATOM 932 C CA . GLU A 1 114 ? -5.069 0.081 -2.856 1.00 98.44 114 GLU A CA 1
ATOM 933 C C . GLU A 1 114 ? -3.706 0.631 -3.287 1.00 98.44 114 GLU A C 1
ATOM 935 O O . GLU A 1 114 ? -2.963 -0.045 -3.997 1.00 98.44 114 GLU A O 1
ATOM 940 N N . ARG A 1 115 ? -3.314 1.810 -2.791 1.00 98.62 115 ARG A N 1
ATOM 941 C CA . ARG A 1 115 ? -2.032 2.423 -3.167 1.00 98.62 115 ARG A CA 1
ATOM 942 C C . ARG A 1 115 ? -0.830 1.598 -2.729 1.00 98.62 115 ARG A C 1
ATOM 944 O O . ARG A 1 115 ? 0.127 1.475 -3.491 1.00 98.62 115 ARG A O 1
ATOM 951 N N . ILE A 1 116 ? -0.861 1.003 -1.534 1.00 98.69 116 ILE A N 1
ATOM 952 C CA . ILE A 1 116 ? 0.223 0.109 -1.111 1.00 98.69 116 ILE A CA 1
ATOM 953 C C . ILE A 1 116 ? 0.240 -1.165 -1.969 1.00 98.69 116 ILE A C 1
ATOM 955 O O . ILE A 1 116 ? 1.322 -1.599 -2.370 1.00 98.69 116 ILE A O 1
ATOM 959 N N . TYR A 1 117 ? -0.916 -1.746 -2.310 1.00 98.19 117 TYR A N 1
ATOM 960 C CA . TYR A 1 117 ? -0.956 -2.890 -3.225 1.00 98.19 117 TYR A CA 1
ATOM 961 C C . TYR A 1 117 ? -0.430 -2.545 -4.616 1.00 98.19 117 TYR A C 1
ATOM 963 O O . TYR A 1 117 ? 0.320 -3.346 -5.161 1.00 98.19 117 TYR A O 1
ATOM 971 N N . ASN A 1 118 ? -0.705 -1.353 -5.146 1.00 98.06 118 ASN A N 1
ATOM 972 C CA . ASN A 1 118 ? -0.145 -0.906 -6.424 1.00 98.06 118 ASN A CA 1
ATOM 973 C C . ASN A 1 118 ? 1.391 -0.869 -6.409 1.00 98.06 118 ASN A C 1
ATOM 975 O O . ASN A 1 118 ? 2.015 -1.065 -7.445 1.00 98.06 118 ASN A O 1
ATOM 979 N N . VAL A 1 119 ? 2.017 -0.662 -5.245 1.00 98.44 119 VAL A N 1
ATOM 980 C CA . VAL A 1 119 ? 3.476 -0.759 -5.088 1.00 98.44 119 VAL A CA 1
ATOM 981 C C . VAL A 1 119 ? 3.933 -2.214 -4.945 1.00 98.44 119 VAL A C 1
ATOM 983 O O . VAL A 1 119 ? 4.885 -2.626 -5.601 1.00 98.44 119 VAL A O 1
ATOM 986 N N . LEU A 1 120 ? 3.285 -3.008 -4.088 1.00 98.00 120 LEU A N 1
ATOM 987 C CA . LEU A 1 120 ? 3.691 -4.399 -3.833 1.00 98.00 120 LEU A CA 1
ATOM 988 C C . LEU A 1 120 ? 3.466 -5.315 -5.046 1.00 98.00 120 LEU A C 1
ATOM 990 O O . LEU A 1 120 ? 4.264 -6.214 -5.296 1.00 98.00 120 LEU A O 1
ATOM 994 N N . LEU A 1 121 ? 2.391 -5.069 -5.789 1.00 97.12 121 LEU A N 1
ATOM 995 C CA . LEU A 1 121 ? 1.911 -5.843 -6.934 1.00 97.12 121 LEU A CA 1
ATOM 996 C C . LEU A 1 121 ? 2.001 -5.022 -8.225 1.00 97.12 121 LEU A C 1
ATOM 998 O O . LEU A 1 121 ? 1.142 -5.124 -9.100 1.00 97.12 121 LEU A O 1
ATOM 1002 N N . PHE A 1 122 ? 3.009 -4.149 -8.314 1.00 97.44 122 PHE A N 1
ATOM 1003 C CA . PHE A 1 122 ? 3.191 -3.289 -9.478 1.00 97.44 122 PHE A CA 1
ATOM 1004 C C . PHE A 1 122 ? 3.277 -4.141 -10.752 1.00 97.44 122 PHE A C 1
ATOM 1006 O O . PHE A 1 122 ? 3.995 -5.143 -10.798 1.00 97.44 122 PHE A O 1
ATOM 1013 N N . VAL A 1 123 ? 2.525 -3.745 -11.773 1.00 93.94 123 VAL A N 1
ATOM 1014 C CA . VAL A 1 123 ? 2.299 -4.538 -12.989 1.00 93.94 123 VAL A CA 1
ATOM 1015 C C . VAL A 1 123 ? 3.587 -4.824 -13.762 1.00 93.94 123 VAL A C 1
ATOM 1017 O O . VAL A 1 123 ? 4.565 -4.088 -13.640 1.00 93.94 123 VAL A O 1
ATOM 1020 N N . ASP A 1 124 ? 3.579 -5.875 -14.581 1.00 89.94 124 ASP A N 1
ATOM 1021 C CA . ASP A 1 124 ? 4.634 -6.195 -15.555 1.00 89.94 124 ASP A CA 1
ATOM 1022 C C . ASP A 1 124 ? 6.046 -6.268 -14.950 1.00 89.94 124 ASP A C 1
ATOM 1024 O O . ASP A 1 124 ? 6.916 -5.463 -15.259 1.00 89.94 124 ASP A O 1
ATOM 1028 N N . GLY A 1 125 ? 6.273 -7.220 -14.041 1.00 88.44 125 GLY A N 1
ATOM 1029 C CA . GLY A 1 125 ? 7.604 -7.512 -13.482 1.00 88.44 125 GLY A CA 1
ATOM 1030 C C . GLY A 1 125 ? 7.902 -6.890 -12.113 1.00 88.44 125 GLY A C 1
ATOM 1031 O O . GLY A 1 125 ? 8.886 -7.258 -11.473 1.00 88.44 125 GLY A O 1
ATOM 1032 N N . GLY A 1 126 ? 7.029 -6.019 -11.599 1.00 95.69 126 GLY A N 1
ATOM 1033 C CA . GLY A 1 126 ? 7.144 -5.476 -10.244 1.00 95.69 126 GLY A CA 1
ATOM 1034 C C . GLY A 1 126 ? 7.799 -4.097 -10.150 1.00 95.69 126 GLY A C 1
ATOM 1035 O O . GLY A 1 126 ? 8.289 -3.517 -11.118 1.00 95.69 126 GLY A O 1
ATOM 1036 N N . TRP A 1 127 ? 7.771 -3.550 -8.934 1.00 98.25 127 TRP A N 1
ATOM 1037 C CA . TRP A 1 127 ? 8.168 -2.172 -8.644 1.00 98.25 127 TRP A CA 1
ATOM 1038 C C . TRP A 1 127 ? 9.685 -1.979 -8.698 1.00 98.25 127 TRP A C 1
ATOM 1040 O O . TRP A 1 127 ? 10.417 -2.737 -8.057 1.00 98.25 127 TRP A O 1
ATOM 1050 N N . MET A 1 128 ? 10.155 -0.943 -9.401 1.00 97.50 128 MET A N 1
ATOM 1051 C CA . MET A 1 128 ? 11.586 -0.679 -9.631 1.00 97.50 128 MET A CA 1
ATOM 1052 C C . MET A 1 128 ? 12.309 -1.889 -10.245 1.00 97.50 128 MET A C 1
ATOM 1054 O O . MET A 1 128 ? 13.361 -2.307 -9.762 1.00 97.50 128 MET A O 1
ATOM 1058 N N . VAL A 1 129 ? 11.699 -2.474 -11.276 1.00 96.00 129 VAL A N 1
ATOM 1059 C CA . VAL A 1 129 ? 12.273 -3.527 -12.123 1.00 96.00 129 VAL A CA 1
ATOM 1060 C C . VAL A 1 129 ? 12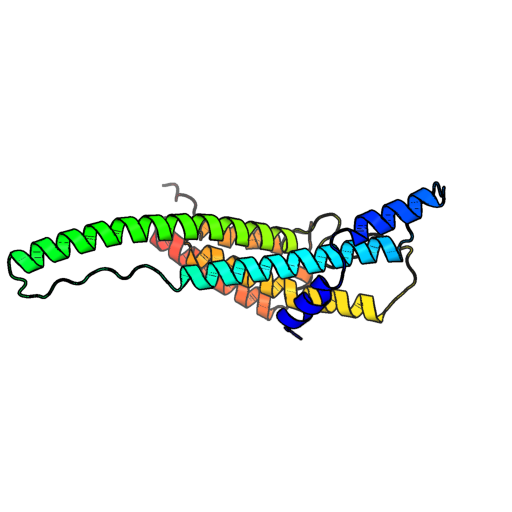.105 -3.077 -13.567 1.00 96.00 129 VAL A C 1
ATOM 1062 O O . VAL A 1 129 ? 10.993 -2.708 -13.964 1.00 96.00 129 VAL A O 1
ATOM 1065 N N . ASP A 1 130 ? 13.203 -3.071 -14.315 1.00 95.62 130 ASP A N 1
ATOM 1066 C CA . ASP A 1 130 ? 13.184 -2.767 -15.743 1.00 95.62 130 ASP A CA 1
ATOM 1067 C C . ASP A 1 130 ? 12.493 -3.894 -16.515 1.00 95.62 130 ASP A C 1
ATOM 1069 O O . ASP A 1 130 ? 12.580 -5.066 -16.147 1.00 95.62 130 ASP A O 1
ATOM 1073 N N . VAL A 1 131 ? 11.780 -3.526 -17.578 1.00 93.06 131 VAL A N 1
ATOM 1074 C CA . VAL A 1 131 ? 11.102 -4.486 -18.470 1.00 93.06 131 VAL A CA 1
ATOM 1075 C C . VAL A 1 131 ? 11.898 -4.673 -19.755 1.00 93.06 131 VAL A C 1
ATOM 1077 O O . VAL A 1 131 ? 11.869 -5.746 -20.356 1.00 93.06 131 VAL A O 1
ATOM 1080 N N . ARG A 1 132 ? 12.622 -3.632 -20.173 1.00 93.50 132 ARG A N 1
ATOM 1081 C CA . ARG A 1 132 ? 13.500 -3.656 -21.338 1.00 93.50 132 ARG A CA 1
ATOM 1082 C C . ARG A 1 132 ? 14.922 -3.968 -20.891 1.00 93.50 132 ARG A C 1
ATOM 1084 O O . ARG A 1 132 ? 15.523 -3.187 -20.158 1.00 93.50 132 ARG A O 1
ATOM 1091 N N . GLU A 1 133 ? 15.435 -5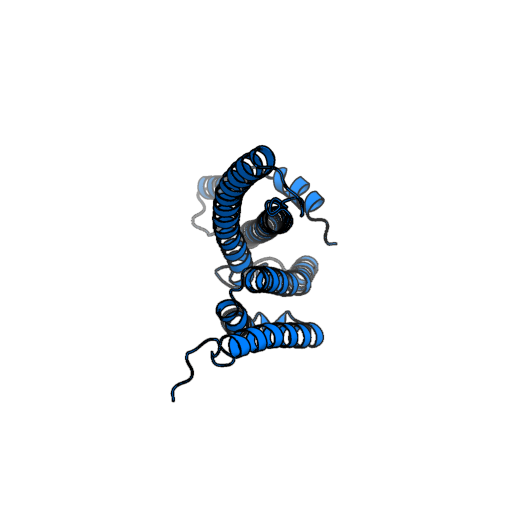.113 -21.329 1.00 90.50 133 GLU A N 1
ATOM 1092 C CA . GLU A 1 133 ? 16.789 -5.598 -21.013 1.00 90.50 133 GLU A CA 1
ATOM 1093 C C . GLU A 1 133 ? 17.838 -5.153 -22.048 1.00 90.50 133 GLU A C 1
ATOM 1095 O O . GLU A 1 133 ? 19.027 -5.382 -21.859 1.00 90.50 133 GLU A O 1
ATOM 1100 N N . ASP A 1 134 ? 17.408 -4.527 -23.147 1.00 92.69 134 ASP A N 1
ATOM 1101 C CA . ASP A 1 134 ? 18.254 -4.067 -24.253 1.00 92.69 134 ASP A CA 1
ATOM 1102 C C . ASP A 1 134 ? 18.816 -2.645 -24.067 1.00 92.69 134 ASP A C 1
ATOM 1104 O O . ASP A 1 134 ? 19.419 -2.108 -24.995 1.00 92.69 134 ASP A O 1
ATOM 1108 N N . ALA A 1 135 ? 18.637 -2.051 -22.883 1.00 90.81 135 ALA A N 1
ATOM 1109 C CA . ALA A 1 135 ? 19.245 -0.774 -22.510 1.00 90.81 135 ALA A CA 1
ATOM 1110 C C . ALA A 1 135 ? 20.756 -0.907 -22.254 1.00 90.81 135 ALA A C 1
ATOM 1112 O O . ALA A 1 135 ? 21.255 -1.983 -21.911 1.00 90.81 135 ALA A O 1
ATOM 1113 N N . GLU A 1 136 ? 21.485 0.203 -22.359 1.00 90.75 136 GLU A N 1
ATOM 1114 C CA . GLU A 1 136 ? 22.885 0.254 -21.934 1.00 90.75 136 GLU A CA 1
ATOM 1115 C C . GLU A 1 136 ? 23.047 -0.108 -20.443 1.00 90.75 136 GLU A C 1
ATOM 1117 O O . GLU A 1 136 ? 22.248 0.270 -19.583 1.00 90.75 136 GLU A O 1
ATOM 1122 N N . GLU A 1 137 ? 24.109 -0.854 -20.120 1.00 88.25 137 GLU A N 1
ATOM 1123 C CA . GLU A 1 137 ? 24.349 -1.326 -18.756 1.00 88.25 137 GLU A CA 1
ATOM 1124 C C . GLU A 1 137 ? 24.733 -0.166 -17.821 1.00 88.25 137 GLU A C 1
ATOM 1126 O O . GLU A 1 137 ? 25.859 0.335 -17.843 1.00 88.25 137 GLU A O 1
ATOM 1131 N N . ASP A 1 138 ? 23.815 0.205 -16.926 1.00 93.75 138 ASP A N 1
ATOM 1132 C CA . ASP A 1 138 ? 24.082 1.101 -15.798 1.00 93.75 138 ASP A CA 1
ATOM 1133 C C . ASP A 1 138 ? 24.071 0.317 -14.475 1.00 93.75 138 ASP A C 1
ATOM 1135 O O . ASP A 1 138 ? 23.037 0.090 -13.830 1.00 93.75 138 ASP A O 1
ATOM 1139 N N . SER A 1 139 ? 25.267 -0.112 -14.066 1.00 94.00 139 SER A N 1
ATOM 1140 C CA . SER A 1 139 ? 25.472 -0.884 -12.834 1.00 94.00 139 SER A CA 1
ATOM 1141 C C . SER A 1 139 ? 25.088 -0.120 -11.557 1.00 94.00 139 SER A C 1
ATOM 1143 O O . SER A 1 139 ? 24.602 -0.734 -10.601 1.00 94.00 139 SER A O 1
ATOM 1145 N N . GLU A 1 140 ? 25.248 1.207 -11.533 1.00 96.81 140 GLU A N 1
ATOM 1146 C CA . GLU A 1 140 ? 24.938 2.033 -10.363 1.00 96.81 140 GLU A CA 1
ATOM 1147 C C . GLU A 1 140 ? 23.423 2.191 -10.217 1.00 96.81 140 GLU A C 1
ATOM 1149 O O . GLU A 1 140 ? 22.881 1.926 -9.139 1.00 96.81 140 GLU A O 1
ATOM 1154 N N . ARG A 1 141 ? 22.713 2.523 -11.305 1.00 96.62 141 ARG A N 1
ATOM 1155 C CA . ARG A 1 141 ? 21.242 2.586 -11.313 1.00 96.62 141 ARG A CA 1
ATOM 1156 C C . ARG A 1 141 ? 20.628 1.245 -10.914 1.00 96.62 141 ARG A C 1
ATOM 1158 O O . ARG A 1 141 ? 19.788 1.192 -10.013 1.00 96.62 141 ARG A O 1
ATOM 1165 N N . THR A 1 142 ? 21.109 0.148 -11.496 1.00 96.00 142 THR A N 1
ATOM 1166 C CA . THR A 1 142 ? 20.634 -1.211 -11.182 1.00 96.00 142 THR A CA 1
ATOM 1167 C C . THR A 1 142 ? 20.824 -1.553 -9.699 1.00 96.00 142 THR A C 1
ATOM 1169 O O . THR A 1 142 ? 19.923 -2.092 -9.036 1.00 96.00 142 THR A O 1
ATOM 1172 N N . HIS A 1 143 ? 21.984 -1.197 -9.133 1.00 97.38 143 HIS A N 1
ATOM 1173 C CA . HIS A 1 143 ? 22.255 -1.375 -7.710 1.00 97.38 143 HIS A CA 1
ATOM 1174 C C . HIS A 1 143 ? 21.301 -0.546 -6.838 1.00 97.38 143 HIS A C 1
ATOM 1176 O O . HIS A 1 143 ? 20.732 -1.065 -5.871 1.00 97.38 143 HIS A O 1
ATOM 1182 N N . GLN A 1 144 ? 21.077 0.721 -7.195 1.00 97.25 144 GLN A N 1
ATOM 1183 C CA . GLN A 1 144 ? 20.167 1.615 -6.481 1.00 97.25 144 GLN A CA 1
ATOM 1184 C C . GLN A 1 144 ? 18.722 1.103 -6.500 1.00 97.25 144 GLN A C 1
ATOM 1186 O O . GLN A 1 144 ? 18.084 1.071 -5.446 1.00 97.25 144 GLN A O 1
ATOM 1191 N N . MET A 1 145 ? 18.215 0.635 -7.643 1.00 97.31 145 MET A N 1
ATOM 1192 C CA . MET A 1 145 ? 16.868 0.058 -7.765 1.00 97.31 145 MET A CA 1
ATOM 1193 C C . MET A 1 145 ? 16.703 -1.189 -6.891 1.00 97.31 145 MET A C 1
ATOM 1195 O O . MET A 1 145 ? 15.731 -1.314 -6.138 1.00 97.31 145 MET A O 1
ATOM 1199 N N . THR A 1 146 ? 17.701 -2.075 -6.900 1.00 97.56 146 THR A N 1
ATOM 1200 C CA . THR A 1 146 ? 17.725 -3.263 -6.034 1.00 97.56 146 THR A CA 1
ATOM 1201 C C . THR A 1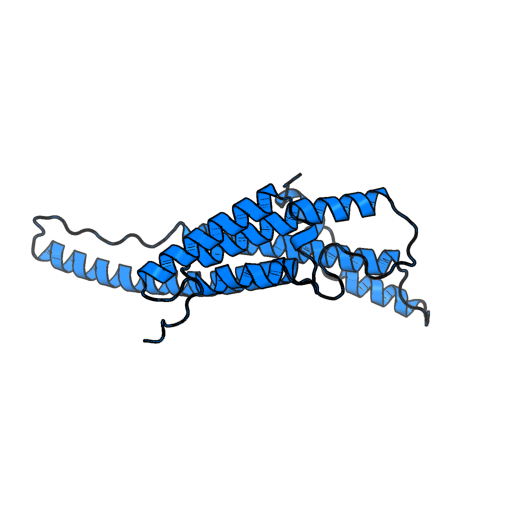 146 ? 17.707 -2.879 -4.553 1.00 97.56 146 THR A C 1
ATOM 1203 O O . THR A 1 146 ? 16.965 -3.460 -3.753 1.00 97.56 146 THR A O 1
ATOM 1206 N N . LEU A 1 147 ? 18.498 -1.875 -4.168 1.00 97.56 147 LEU A N 1
ATOM 1207 C CA . LEU A 1 147 ? 18.540 -1.377 -2.797 1.00 97.56 147 LEU A CA 1
ATOM 1208 C C . LEU A 1 147 ? 17.211 -0.729 -2.389 1.00 97.56 147 LEU A C 1
ATOM 1210 O O . LEU A 1 147 ? 16.726 -0.972 -1.282 1.00 97.56 147 LEU A O 1
ATOM 1214 N N . LEU A 1 148 ? 16.594 0.057 -3.274 1.00 98.00 148 LEU A N 1
ATOM 1215 C CA . LEU A 1 148 ? 15.280 0.648 -3.042 1.00 98.00 148 LEU A CA 1
ATOM 1216 C C . LEU A 1 148 ? 14.236 -0.435 -2.789 1.00 98.00 148 LEU A C 1
ATOM 1218 O O . LEU A 1 148 ? 13.508 -0.333 -1.806 1.00 98.00 148 LEU A O 1
ATOM 1222 N N . ARG A 1 149 ? 14.205 -1.509 -3.584 1.00 98.19 149 ARG A N 1
ATOM 1223 C CA . ARG A 1 149 ? 13.290 -2.642 -3.361 1.00 98.19 149 ARG A CA 1
ATOM 1224 C C . ARG A 1 149 ? 13.449 -3.242 -1.964 1.00 98.19 149 ARG A C 1
ATOM 1226 O O . ARG A 1 149 ? 12.457 -3.374 -1.247 1.00 98.19 149 ARG A O 1
ATOM 1233 N N . ARG A 1 150 ? 14.688 -3.511 -1.540 1.00 97.94 150 ARG A N 1
ATOM 1234 C CA . ARG A 1 150 ? 15.001 -4.057 -0.204 1.00 97.94 150 ARG A CA 1
ATOM 1235 C C . ARG A 1 150 ? 14.641 -3.118 0.948 1.00 97.94 150 ARG A C 1
ATOM 1237 O O . ARG A 1 150 ? 14.364 -3.576 2.046 1.00 97.94 150 ARG A O 1
ATOM 1244 N N . LEU A 1 151 ? 14.632 -1.804 0.728 1.00 97.12 151 LEU A N 1
ATOM 1245 C CA . LEU A 1 151 ? 14.274 -0.827 1.763 1.00 97.12 151 LEU A CA 1
ATOM 1246 C C . LEU A 1 151 ? 12.773 -0.510 1.794 1.00 97.12 151 LEU A C 1
ATOM 1248 O O . LEU A 1 151 ? 12.201 -0.270 2.860 1.00 97.12 151 LEU A O 1
ATOM 1252 N N . CYS A 1 152 ? 12.151 -0.433 0.623 1.00 97.94 152 CYS A N 1
ATOM 1253 C CA . CYS A 1 152 ? 10.815 0.114 0.440 1.00 97.94 152 CYS A CA 1
ATOM 1254 C C . CYS A 1 152 ? 9.734 -0.962 0.510 1.00 97.94 152 CYS A C 1
ATOM 1256 O O . CYS A 1 152 ? 8.727 -0.728 1.171 1.00 97.94 152 CYS A O 1
ATOM 1258 N N . LEU A 1 153 ? 9.932 -2.135 -0.097 1.00 98.19 153 LEU A N 1
ATOM 1259 C CA . LEU A 1 153 ? 8.893 -3.170 -0.159 1.00 98.19 153 LEU A CA 1
ATOM 1260 C C . LEU A 1 153 ? 8.623 -3.833 1.205 1.00 98.19 153 LEU A C 1
ATOM 1262 O O . LEU A 1 153 ? 7.444 -3.940 1.571 1.00 98.19 153 LEU A O 1
ATOM 1266 N N . PRO A 1 154 ? 9.640 -4.172 2.030 1.00 98.12 154 PRO A N 1
ATOM 1267 C CA . PRO A 1 154 ? 9.382 -4.607 3.402 1.00 98.12 154 PRO A CA 1
ATOM 1268 C C . PRO A 1 154 ? 8.652 -3.536 4.213 1.00 98.12 154 PRO A C 1
ATOM 1270 O O . PRO A 1 154 ? 7.672 -3.822 4.900 1.00 98.12 154 PRO A O 1
ATOM 1273 N N . MET A 1 155 ? 9.065 -2.271 4.082 1.00 97.75 155 MET A N 1
ATOM 1274 C CA . MET A 1 155 ? 8.414 -1.151 4.762 1.00 97.75 155 MET A CA 1
ATOM 1275 C C . MET A 1 155 ? 6.945 -1.000 4.349 1.00 97.75 155 MET A C 1
ATOM 1277 O O . MET A 1 155 ? 6.098 -0.900 5.231 1.00 97.75 155 MET A O 1
ATOM 1281 N N . MET A 1 156 ? 6.630 -1.030 3.051 1.00 98.38 156 MET A N 1
ATOM 1282 C CA . MET A 1 156 ? 5.252 -0.991 2.542 1.00 98.38 156 MET A CA 1
ATOM 1283 C C . MET A 1 156 ? 4.411 -2.139 3.100 1.00 98.38 156 MET A C 1
ATOM 1285 O O . MET A 1 156 ? 3.306 -1.909 3.585 1.00 98.38 156 MET A O 1
ATOM 1289 N N . SER A 1 157 ? 4.969 -3.348 3.143 1.00 98.12 157 SER A N 1
ATOM 1290 C CA . SER A 1 157 ? 4.293 -4.518 3.713 1.00 98.12 157 SER A CA 1
ATOM 1291 C C . SER A 1 157 ? 3.979 -4.333 5.202 1.00 98.12 157 SER A C 1
ATOM 1293 O O . SER A 1 157 ? 2.882 -4.659 5.653 1.00 98.12 157 SER A O 1
ATOM 1295 N N . PHE A 1 158 ? 4.897 -3.747 5.979 1.00 98.25 158 PHE A N 1
ATOM 1296 C CA . PHE A 1 158 ? 4.651 -3.431 7.391 1.00 98.25 158 PHE A CA 1
ATOM 1297 C C . PHE A 1 158 ? 3.650 -2.287 7.599 1.00 98.25 158 PHE A C 1
ATOM 1299 O O . PHE A 1 158 ? 2.887 -2.328 8.570 1.00 98.25 158 PHE A O 1
ATOM 1306 N N . LEU A 1 159 ? 3.637 -1.272 6.728 1.00 98.31 159 LEU A N 1
ATOM 1307 C CA . LEU A 1 159 ? 2.625 -0.213 6.778 1.00 98.31 159 LEU A CA 1
ATOM 1308 C C . LEU A 1 159 ? 1.237 -0.789 6.498 1.00 98.31 159 LEU A C 1
ATOM 1310 O O . LEU A 1 159 ? 0.324 -0.562 7.286 1.00 98.31 159 LEU A O 1
ATOM 1314 N N . LEU A 1 160 ? 1.103 -1.608 5.455 1.00 98.44 160 LEU A N 1
ATOM 1315 C CA . LEU A 1 160 ? -0.146 -2.286 5.118 1.00 98.44 160 LEU A CA 1
ATOM 1316 C C . LEU A 1 160 ? -0.621 -3.204 6.246 1.00 98.44 160 LEU A C 1
ATOM 1318 O O . LEU A 1 160 ? -1.776 -3.132 6.658 1.00 98.44 160 LEU A O 1
ATOM 1322 N N . LEU A 1 161 ? 0.284 -3.999 6.821 1.00 97.88 161 LEU A N 1
ATOM 1323 C CA . LEU A 1 161 ? -0.025 -4.825 7.986 1.00 97.88 161 LEU A CA 1
ATOM 1324 C C . LEU A 1 161 ? -0.540 -3.976 9.158 1.00 97.88 161 LEU A C 1
ATOM 1326 O O . LEU A 1 161 ? -1.516 -4.344 9.806 1.00 97.88 161 LEU A O 1
ATOM 1330 N N . THR A 1 162 ? 0.066 -2.809 9.394 1.00 97.94 162 THR A N 1
ATOM 1331 C CA . THR A 1 162 ? -0.386 -1.863 10.425 1.00 97.94 162 THR A CA 1
ATOM 1332 C C . THR A 1 162 ? -1.786 -1.330 10.123 1.00 97.94 162 THR A C 1
ATOM 1334 O O . THR A 1 162 ? -2.617 -1.294 11.029 1.00 97.94 162 THR A O 1
ATOM 1337 N N . VAL A 1 163 ? -2.073 -0.952 8.873 1.00 98.44 163 VAL A N 1
ATOM 1338 C CA . VAL A 1 163 ? -3.407 -0.495 8.449 1.00 98.44 163 VAL A CA 1
ATOM 1339 C C . VAL A 1 163 ? -4.459 -1.564 8.730 1.00 98.44 163 VAL A C 1
ATOM 1341 O O . VAL A 1 163 ? -5.453 -1.289 9.405 1.00 98.44 163 VAL A O 1
ATOM 1344 N N . LEU A 1 164 ? -4.216 -2.795 8.277 1.00 97.88 164 LEU A N 1
ATOM 1345 C CA . LEU A 1 164 ? -5.156 -3.906 8.424 1.00 97.88 164 LEU A CA 1
ATOM 1346 C C . LEU A 1 164 ? -5.384 -4.261 9.896 1.00 97.88 164 LEU A C 1
ATOM 1348 O O . LEU A 1 164 ? -6.522 -4.394 10.334 1.00 97.88 164 LEU A O 1
ATOM 1352 N N . GLN A 1 165 ? -4.319 -4.343 10.694 1.00 96.38 165 GLN A N 1
ATOM 1353 C CA . GLN A 1 165 ? -4.426 -4.671 12.117 1.00 96.38 165 GLN A CA 1
ATOM 1354 C C . GLN A 1 165 ? -5.162 -3.596 12.916 1.00 96.38 165 GLN A C 1
ATOM 1356 O O . GLN A 1 165 ? -5.992 -3.919 13.761 1.00 96.38 165 GLN A O 1
ATOM 1361 N N . ARG A 1 166 ? -4.877 -2.315 12.655 1.00 96.81 166 ARG A N 1
ATOM 1362 C CA . ARG A 1 166 ? -5.490 -1.190 13.380 1.00 96.81 166 ARG A CA 1
ATOM 1363 C C . ARG A 1 166 ? -6.952 -0.960 13.007 1.00 96.81 166 ARG A C 1
ATOM 1365 O O . ARG A 1 166 ? -7.646 -0.264 13.737 1.00 96.81 166 ARG A O 1
ATOM 1372 N N . THR A 1 167 ? -7.399 -1.535 11.896 1.00 96.69 167 THR A N 1
ATOM 1373 C CA . THR A 1 167 ? -8.794 -1.504 11.436 1.00 96.69 167 THR A CA 1
ATOM 1374 C C . THR A 1 167 ? -9.496 -2.852 11.624 1.00 96.69 167 THR A C 1
ATOM 1376 O O . THR A 1 167 ? -10.550 -3.083 11.042 1.00 96.69 167 THR A O 1
ATOM 1379 N N . GLU A 1 168 ? -8.916 -3.737 12.446 1.00 96.06 168 GLU A N 1
ATOM 1380 C CA . GLU A 1 168 ? -9.432 -5.069 12.801 1.00 96.06 168 GLU A CA 1
ATOM 1381 C C . GLU A 1 168 ? -9.631 -6.051 11.632 1.00 96.06 168 GLU A C 1
ATOM 1383 O O . GLU A 1 168 ? -10.326 -7.063 11.752 1.00 96.06 168 GLU A O 1
ATOM 1388 N N . ARG A 1 169 ? -8.964 -5.818 10.501 1.00 96.44 169 ARG A N 1
ATOM 1389 C CA . ARG A 1 169 ? -8.995 -6.681 9.311 1.00 96.44 169 ARG A CA 1
ATOM 1390 C C . ARG A 1 169 ? -7.969 -7.807 9.415 1.00 96.44 169 ARG A C 1
ATOM 1392 O O . ARG A 1 169 ? -7.083 -7.958 8.576 1.00 96.44 169 ARG A O 1
ATOM 1399 N N . HIS A 1 170 ? -8.071 -8.591 10.484 1.00 96.81 170 HIS A N 1
ATOM 1400 C CA . HIS A 1 170 ? -7.087 -9.621 10.828 1.00 96.81 170 HIS A CA 1
ATOM 1401 C C . HIS A 1 170 ? -7.031 -10.775 9.822 1.00 96.81 170 HIS A C 1
ATOM 1403 O O . HIS A 1 170 ? -5.968 -11.332 9.589 1.00 96.81 170 HIS A O 1
ATOM 1409 N N . GLN A 1 171 ? -8.145 -11.130 9.182 1.00 95.50 171 GLN A N 1
ATOM 1410 C CA . GLN A 1 171 ? -8.120 -12.156 8.137 1.00 95.50 171 GLN A CA 1
ATOM 1411 C C . GLN A 1 171 ? -7.374 -11.667 6.884 1.00 95.50 171 GLN A C 1
ATOM 1413 O O . GLN A 1 171 ? -6.555 -12.391 6.322 1.00 95.50 171 GLN A O 1
ATOM 1418 N N . GLU A 1 172 ? -7.614 -10.421 6.459 1.00 95.50 172 GLU A N 1
ATOM 1419 C CA . GLU A 1 172 ? -6.881 -9.814 5.339 1.00 95.50 172 GLU A CA 1
ATOM 1420 C C . GLU A 1 172 ? -5.385 -9.690 5.653 1.00 95.50 172 GLU A C 1
ATOM 1422 O O . GLU A 1 172 ? -4.560 -9.922 4.772 1.00 95.50 172 GLU A O 1
ATOM 1427 N N . SER A 1 173 ? -5.014 -9.372 6.901 1.00 95.44 173 SER A N 1
ATOM 1428 C CA . SER A 1 173 ? -3.602 -9.252 7.277 1.00 95.44 173 SER A CA 1
ATOM 1429 C C . SER A 1 173 ? -2.828 -10.563 7.143 1.00 95.44 173 SER A C 1
ATOM 1431 O O . SER A 1 173 ? -1.641 -10.527 6.827 1.00 95.44 173 SER A O 1
ATOM 1433 N N . LEU A 1 174 ? -3.490 -11.708 7.324 1.00 95.25 174 LEU A N 1
ATOM 1434 C CA . LEU A 1 174 ? -2.884 -13.029 7.148 1.00 95.25 174 LEU A CA 1
ATOM 1435 C C . LEU A 1 174 ? -2.695 -13.401 5.675 1.00 95.25 174 LEU A C 1
ATOM 1437 O O . LEU A 1 174 ? -1.685 -14.011 5.335 1.00 95.25 174 LEU A O 1
ATOM 1441 N N . ARG A 1 175 ? -3.592 -12.959 4.783 1.00 94.50 175 ARG A N 1
ATOM 1442 C CA . ARG A 1 175 ? -3.445 -13.153 3.325 1.00 94.50 175 ARG A CA 1
ATOM 1443 C C . ARG A 1 175 ? -2.222 -12.438 2.743 1.00 94.50 175 ARG A C 1
ATOM 1445 O O . ARG A 1 175 ? -1.770 -12.776 1.653 1.00 94.50 175 ARG A O 1
ATOM 1452 N N . LEU A 1 176 ? -1.637 -11.482 3.469 1.00 95.56 176 LEU A N 1
ATOM 1453 C CA . LEU A 1 176 ? -0.355 -10.895 3.075 1.00 95.56 176 LEU A CA 1
ATOM 1454 C C . LEU A 1 176 ? 0.783 -11.924 3.054 1.00 95.56 176 LEU A C 1
ATOM 1456 O O . LEU A 1 176 ? 1.739 -11.728 2.306 1.00 95.56 176 LEU A O 1
ATOM 1460 N N . ALA A 1 177 ? 0.697 -13.009 3.834 1.00 95.31 177 ALA A N 1
ATOM 1461 C CA . ALA A 1 177 ? 1.665 -14.102 3.763 1.00 95.31 177 ALA A CA 1
ATOM 1462 C C . ALA A 1 177 ? 1.708 -14.712 2.358 1.00 95.31 177 ALA A C 1
ATOM 1464 O O . ALA A 1 177 ? 2.794 -14.890 1.811 1.00 95.31 177 ALA A O 1
ATOM 1465 N N . ASP A 1 178 ? 0.536 -14.951 1.764 1.00 94.69 178 ASP A N 1
ATOM 1466 C CA . ASP A 1 178 ? 0.409 -15.515 0.418 1.00 94.69 178 ASP A CA 1
ATOM 1467 C C . ASP A 1 178 ? 0.994 -14.560 -0.625 1.00 94.69 178 ASP A C 1
ATOM 1469 O O . ASP A 1 178 ? 1.725 -14.975 -1.521 1.00 94.69 178 ASP A O 1
ATOM 1473 N N . ILE A 1 179 ? 0.732 -13.259 -0.473 1.00 95.19 179 ILE A N 1
ATOM 1474 C CA . ILE A 1 179 ? 1.271 -12.225 -1.364 1.00 95.19 179 ILE A CA 1
ATOM 1475 C C . ILE A 1 179 ? 2.800 -12.164 -1.284 1.00 95.19 179 ILE A C 1
ATOM 1477 O O . ILE A 1 179 ? 3.466 -12.110 -2.317 1.00 95.19 179 ILE A O 1
ATOM 1481 N N . ILE A 1 180 ? 3.367 -12.190 -0.075 1.00 96.31 180 ILE A N 1
ATOM 1482 C CA . ILE A 1 180 ? 4.820 -12.103 0.108 1.00 96.31 180 ILE A CA 1
ATOM 1483 C C . ILE A 1 180 ? 5.517 -13.376 -0.381 1.00 96.31 180 ILE A C 1
ATOM 1485 O O . ILE A 1 180 ? 6.568 -13.287 -1.013 1.00 96.31 180 ILE A O 1
ATOM 1489 N N . ALA A 1 181 ? 4.938 -14.545 -0.102 1.00 96.25 181 ALA A N 1
ATOM 1490 C CA . ALA A 1 181 ? 5.491 -15.843 -0.478 1.00 96.25 181 ALA A CA 1
ATOM 1491 C C . ALA A 1 181 ? 5.254 -16.214 -1.953 1.00 96.25 181 ALA A C 1
ATOM 1493 O O . ALA A 1 181 ? 5.815 -17.199 -2.420 1.00 96.25 181 ALA A O 1
ATOM 1494 N N . SER A 1 182 ? 4.436 -15.452 -2.683 1.00 95.88 182 SER A N 1
ATOM 1495 C CA . SER A 1 182 ? 4.098 -15.741 -4.076 1.00 95.88 182 SER A CA 1
ATOM 1496 C C . SER A 1 182 ? 5.306 -15.647 -5.013 1.00 95.88 182 SER A C 1
ATOM 1498 O O . SER A 1 182 ? 5.997 -14.624 -5.075 1.00 95.88 182 SER A O 1
ATOM 1500 N N . ASP A 1 183 ? 5.477 -16.677 -5.845 1.00 93.12 183 ASP A N 1
ATOM 1501 C CA . ASP A 1 183 ? 6.471 -16.716 -6.925 1.00 93.12 183 ASP A CA 1
ATOM 1502 C C . ASP A 1 183 ? 6.179 -15.720 -8.056 1.00 93.12 183 ASP A C 1
ATOM 1504 O O . ASP A 1 183 ? 7.058 -15.450 -8.874 1.00 93.12 183 ASP A O 1
ATOM 1508 N N . GLN A 1 184 ? 4.963 -15.161 -8.114 1.00 90.81 184 GLN A N 1
ATOM 1509 C CA . GLN A 1 184 ? 4.576 -14.201 -9.149 1.00 90.81 184 GLN A CA 1
ATOM 1510 C C . GLN A 1 184 ? 5.364 -12.891 -9.030 1.00 90.81 184 GLN A C 1
ATOM 1512 O O . GLN A 1 184 ? 5.802 -12.343 -10.036 1.00 90.81 184 GLN A O 1
ATOM 1517 N N . HIS A 1 185 ? 5.544 -12.395 -7.802 1.00 90.88 185 HIS A N 1
ATOM 1518 C CA . HIS A 1 185 ? 6.229 -11.124 -7.528 1.00 90.88 185 HIS A CA 1
ATOM 1519 C C . HIS A 1 185 ? 7.535 -11.311 -6.743 1.00 90.88 185 HIS A C 1
ATOM 1521 O O . HIS A 1 185 ? 8.306 -10.358 -6.608 1.00 90.88 185 HIS A O 1
ATOM 1527 N N . ARG A 1 186 ? 7.771 -12.521 -6.207 1.00 94.31 186 ARG A N 1
ATOM 1528 C CA . ARG A 1 186 ? 8.960 -12.916 -5.430 1.00 94.31 186 ARG A CA 1
ATOM 1529 C C . ARG A 1 186 ? 9.329 -11.911 -4.341 1.00 94.31 186 ARG A C 1
ATOM 1531 O O . ARG A 1 186 ? 10.499 -11.616 -4.098 1.00 94.31 186 ARG A O 1
ATOM 1538 N N . LEU A 1 187 ? 8.316 -11.359 -3.671 1.00 97.12 187 LEU A N 1
ATOM 1539 C CA . LEU A 1 187 ? 8.521 -10.341 -2.642 1.00 97.12 187 LEU A CA 1
ATOM 1540 C C . LEU A 1 187 ? 9.356 -10.885 -1.477 1.00 97.12 187 LEU A C 1
ATOM 1542 O O . LEU A 1 187 ? 10.124 -10.135 -0.893 1.00 97.12 187 LEU A O 1
ATOM 1546 N N . TYR A 1 188 ? 9.289 -12.180 -1.171 1.00 96.75 188 TYR A N 1
ATOM 1547 C CA . TYR A 1 188 ? 10.120 -12.802 -0.139 1.00 96.75 188 TYR A CA 1
ATOM 1548 C C . TYR A 1 188 ? 11.638 -12.617 -0.361 1.00 96.75 188 TYR A C 1
ATOM 1550 O O . TYR A 1 188 ? 12.387 -12.614 0.614 1.00 96.75 188 TYR A O 1
ATOM 1558 N N . GLU A 1 189 ? 12.110 -12.416 -1.599 1.00 97.06 189 GLU A N 1
ATOM 1559 C CA . GLU A 1 189 ? 13.542 -12.257 -1.918 1.00 97.06 189 GLU A CA 1
ATOM 1560 C C . GLU A 1 189 ? 14.109 -10.893 -1.515 1.00 97.06 189 GLU A C 1
ATOM 1562 O O . GLU A 1 189 ? 15.323 -10.737 -1.357 1.00 97.06 189 GLU A O 1
ATOM 1567 N N . VAL A 1 190 ? 13.245 -9.887 -1.348 1.00 97.50 190 VAL A N 1
ATOM 1568 C CA . VAL A 1 190 ? 13.671 -8.533 -0.967 1.00 97.50 190 VAL A CA 1
ATOM 1569 C C . VAL A 1 190 ? 13.665 -8.307 0.545 1.00 97.50 190 VAL A C 1
ATOM 1571 O O . VAL A 1 190 ? 14.123 -7.258 0.993 1.00 97.50 190 VAL A O 1
ATOM 1574 N N . PHE A 1 191 ? 13.190 -9.276 1.330 1.00 98.12 191 PHE A N 1
ATOM 1575 C CA . PHE A 1 191 ? 13.203 -9.216 2.790 1.00 98.12 191 PHE A CA 1
ATOM 1576 C C . PHE A 1 191 ? 14.467 -9.861 3.357 1.00 98.12 191 PHE A C 1
ATOM 1578 O O . PHE A 1 191 ? 14.939 -10.898 2.889 1.00 98.12 191 PHE A O 1
ATOM 1585 N N . SER A 1 192 ? 14.970 -9.298 4.451 1.00 97.94 192 SER A N 1
ATOM 1586 C CA . SER A 1 192 ? 15.892 -10.012 5.337 1.00 97.94 192 SER A CA 1
ATOM 1587 C C . SER A 1 192 ? 15.170 -11.101 6.142 1.00 97.94 192 SER A C 1
ATOM 1589 O O . SER A 1 192 ? 13.948 -11.077 6.329 1.00 97.94 192 SER A O 1
ATOM 1591 N N . LYS A 1 193 ? 15.932 -12.061 6.681 1.00 97.62 193 LYS A N 1
ATOM 1592 C CA . LYS A 1 193 ? 15.370 -13.121 7.535 1.00 97.62 193 LYS A CA 1
ATOM 1593 C C . LYS A 1 193 ? 14.732 -12.537 8.794 1.00 97.62 193 LYS A C 1
ATOM 1595 O O . LYS A 1 193 ? 13.684 -13.008 9.228 1.00 97.62 193 LYS A O 1
ATOM 1600 N N . GLU A 1 194 ? 15.345 -11.506 9.358 1.00 98.12 194 GLU A N 1
ATOM 1601 C CA . GLU A 1 194 ? 14.874 -10.791 10.539 1.00 98.12 194 GLU A CA 1
ATOM 1602 C C . GLU A 1 194 ? 13.547 -10.075 10.261 1.00 98.12 194 GLU A C 1
ATOM 1604 O O . GLU A 1 194 ? 12.630 -10.113 11.086 1.00 98.12 194 GLU A O 1
ATOM 1609 N N . GLU A 1 195 ? 13.405 -9.459 9.084 1.00 98.12 195 GLU A N 1
ATOM 1610 C CA . GLU A 1 195 ? 12.150 -8.831 8.670 1.00 98.12 195 GLU A CA 1
ATOM 1611 C C . GLU A 1 195 ? 11.043 -9.862 8.459 1.00 98.12 195 GLU A C 1
ATOM 1613 O O . GLU A 1 195 ? 9.936 -9.642 8.946 1.00 98.12 195 GLU A O 1
ATOM 1618 N N . LEU A 1 196 ? 11.326 -11.007 7.828 1.00 97.88 196 LEU A N 1
ATOM 1619 C CA . LEU A 1 196 ? 10.341 -12.088 7.693 1.00 97.88 196 LEU A CA 1
ATOM 1620 C C . LEU A 1 196 ? 9.913 -12.639 9.057 1.00 97.88 196 LEU A C 1
ATOM 1622 O O . LEU A 1 196 ? 8.721 -12.795 9.309 1.00 97.88 196 LEU A O 1
ATOM 1626 N N . GLN A 1 197 ? 10.852 -12.873 9.977 1.00 97.94 197 GLN A N 1
ATOM 1627 C CA . GLN A 1 197 ? 10.523 -13.307 11.339 1.00 97.94 197 GLN A CA 1
ATOM 1628 C C . GLN A 1 197 ? 9.622 -12.295 12.049 1.00 97.94 197 GLN A C 1
ATOM 1630 O O . GLN A 1 197 ? 8.610 -12.672 12.642 1.00 97.94 197 GLN A O 1
ATOM 1635 N N . LYS A 1 198 ? 9.950 -11.003 11.957 1.00 97.88 198 LYS A N 1
ATOM 1636 C CA . LYS A 1 198 ? 9.132 -9.928 12.526 1.00 97.88 198 LYS A CA 1
ATOM 1637 C C . LYS A 1 198 ? 7.749 -9.856 11.874 1.00 97.88 198 LYS A C 1
ATOM 1639 O O . LYS A 1 198 ? 6.760 -9.611 12.563 1.00 97.88 198 LYS A O 1
ATOM 1644 N N . PHE A 1 199 ? 7.668 -10.069 10.565 1.00 96.69 199 PHE A N 1
ATOM 1645 C CA . PHE A 1 199 ? 6.411 -10.099 9.825 1.00 96.69 199 PHE A CA 1
ATOM 1646 C C . PHE A 1 199 ? 5.512 -11.251 10.301 1.00 96.69 199 PHE A C 1
ATOM 1648 O O . PHE A 1 199 ? 4.364 -11.022 10.683 1.00 96.69 199 PHE A O 1
ATOM 1655 N N . LEU A 1 200 ? 6.063 -12.464 10.405 1.00 96.88 200 LEU A N 1
ATOM 1656 C CA . LEU A 1 200 ? 5.370 -13.641 10.941 1.00 96.88 200 LEU A CA 1
ATOM 1657 C C . LEU A 1 200 ? 4.911 -13.439 12.396 1.00 96.88 200 LEU A C 1
ATOM 1659 O O . LEU A 1 200 ? 3.795 -13.816 12.750 1.00 96.88 200 LEU A O 1
ATOM 1663 N N . GLN A 1 201 ? 5.736 -12.811 13.243 1.00 97.12 201 GLN A N 1
ATOM 1664 C CA . GLN A 1 201 ? 5.362 -12.491 14.628 1.00 97.12 201 GLN A CA 1
ATOM 1665 C C . GLN A 1 201 ? 4.136 -11.576 14.691 1.00 97.12 201 GLN A C 1
ATOM 1667 O O . GLN A 1 201 ? 3.217 -11.838 15.462 1.00 97.12 201 GLN A O 1
ATOM 1672 N N . LYS A 1 202 ? 4.082 -10.546 13.842 1.00 95.69 202 LYS A N 1
ATOM 1673 C CA . LYS A 1 202 ? 2.919 -9.656 13.759 1.00 95.69 202 LYS A CA 1
ATOM 1674 C C . LYS A 1 202 ? 1.673 -10.361 13.229 1.00 95.69 202 LYS A C 1
ATOM 1676 O O . LYS A 1 202 ? 0.578 -10.102 13.715 1.00 95.69 202 LYS A O 1
ATOM 1681 N N . MET A 1 203 ? 1.813 -11.270 12.268 1.00 95.00 203 MET A N 1
ATOM 1682 C CA . MET A 1 203 ? 0.683 -12.080 11.802 1.00 95.00 203 MET A CA 1
ATOM 1683 C C . MET A 1 203 ? 0.131 -12.978 12.906 1.00 95.00 203 MET A C 1
ATOM 1685 O O . MET A 1 203 ? -1.080 -13.026 13.102 1.00 95.00 203 MET A O 1
ATOM 1689 N N . ARG A 1 204 ? 1.007 -13.592 13.710 1.00 96.94 204 ARG A N 1
ATOM 1690 C CA . ARG A 1 204 ? 0.589 -14.358 14.890 1.00 96.94 204 ARG A CA 1
ATOM 1691 C C . ARG A 1 204 ? -0.261 -13.519 15.851 1.00 96.94 204 ARG A C 1
ATOM 1693 O O . ARG A 1 204 ? -1.238 -14.040 16.374 1.00 96.94 204 ARG A O 1
ATOM 1700 N N . GLU A 1 205 ? 0.070 -12.244 16.072 1.00 96.12 205 GLU A N 1
ATOM 1701 C CA . GLU A 1 205 ? -0.765 -11.341 16.888 1.00 96.12 205 GLU A CA 1
ATOM 1702 C C . GLU A 1 205 ? -2.192 -11.222 16.319 1.00 96.12 205 GLU A C 1
ATOM 1704 O O . GLU A 1 205 ? -3.157 -11.244 17.076 1.00 96.12 205 GLU A O 1
ATOM 1709 N N . SER A 1 206 ? -2.344 -11.167 14.989 1.00 96.50 206 SER A N 1
ATOM 1710 C CA . SER A 1 206 ? -3.664 -11.149 14.330 1.00 96.50 206 SER A CA 1
ATOM 1711 C C . SER A 1 206 ? -4.411 -12.474 14.474 1.00 96.50 206 SER A C 1
ATOM 1713 O O . SER A 1 206 ? -5.604 -12.459 14.760 1.00 96.50 206 SER A O 1
ATOM 1715 N N . SER A 1 207 ? -3.722 -13.612 14.352 1.00 96.81 207 SER A N 1
ATOM 1716 C CA . SER A 1 207 ? -4.319 -14.933 14.586 1.00 96.81 207 SER A CA 1
ATOM 1717 C C . SER A 1 207 ? -4.836 -15.107 16.015 1.00 96.81 207 SER A C 1
ATOM 1719 O O . SER A 1 207 ? -5.895 -15.692 16.206 1.00 96.81 207 SER A O 1
ATOM 1721 N N . LEU A 1 208 ? -4.130 -14.583 17.024 1.00 97.19 208 LEU A N 1
ATOM 1722 C CA . LEU A 1 208 ? -4.600 -14.626 18.416 1.00 97.19 208 LEU A CA 1
ATOM 1723 C C . LEU A 1 208 ? -5.908 -13.841 18.596 1.00 97.19 208 LEU A C 1
ATOM 1725 O O . LEU A 1 208 ? -6.839 -14.349 19.209 1.00 97.19 208 LEU A O 1
ATOM 1729 N N . LEU A 1 209 ? -6.015 -12.656 17.986 1.00 96.25 209 LEU A N 1
ATOM 1730 C CA . LEU A 1 209 ? -7.243 -11.853 18.022 1.00 96.25 209 LEU A CA 1
ATOM 1731 C C . LEU A 1 209 ? -8.419 -12.523 17.290 1.00 96.25 209 LEU A C 1
ATOM 1733 O O . LEU A 1 209 ? -9.571 -12.294 17.648 1.00 96.25 209 LEU A O 1
ATOM 1737 N N . LEU A 1 210 ? -8.151 -13.341 16.267 1.00 96.56 210 LEU A N 1
ATOM 1738 C CA . LEU A 1 210 ? -9.178 -14.145 15.591 1.00 96.56 210 LEU A CA 1
ATOM 1739 C C . LEU A 1 210 ? -9.655 -15.310 16.468 1.00 96.56 210 LEU A C 1
ATOM 1741 O O . LEU A 1 210 ? -10.860 -15.539 16.565 1.00 96.56 210 LEU A O 1
ATOM 1745 N N . LEU A 1 211 ? -8.734 -15.980 17.165 1.00 96.56 211 LEU A N 1
ATOM 1746 C CA . LEU A 1 211 ? -9.060 -17.038 18.126 1.00 96.56 211 LEU A CA 1
ATOM 1747 C C . LEU A 1 211 ? -9.917 -16.512 19.286 1.00 96.56 211 LEU A C 1
ATOM 1749 O O . LEU A 1 211 ? -10.887 -17.162 19.670 1.00 96.56 211 LEU A O 1
ATOM 1753 N N . ASP A 1 212 ? -9.628 -15.309 19.792 1.00 95.81 212 ASP A N 1
ATOM 1754 C CA . ASP A 1 212 ? -10.449 -14.648 20.820 1.00 95.81 212 ASP A CA 1
ATOM 1755 C C . ASP A 1 212 ? -11.883 -14.356 20.331 1.00 95.81 212 ASP A C 1
ATOM 1757 O O . ASP A 1 212 ? -12.817 -14.287 21.131 1.00 95.81 212 ASP A O 1
ATOM 1761 N N . LYS A 1 213 ? -12.076 -14.223 19.010 1.00 93.94 213 LYS A N 1
ATOM 1762 C CA . LYS A 1 213 ? -13.388 -14.077 18.354 1.00 93.94 213 LYS A CA 1
ATOM 1763 C C . LYS A 1 213 ? -14.063 -15.429 18.051 1.00 93.94 213 LYS A C 1
ATOM 1765 O O . LYS A 1 213 ? -15.132 -15.441 17.448 1.00 93.94 213 LYS A O 1
ATOM 1770 N N . GLY A 1 214 ? -13.476 -16.554 18.471 1.00 94.38 214 GLY A N 1
ATOM 1771 C CA . GLY A 1 214 ? -14.012 -17.903 18.252 1.00 94.38 214 GLY A CA 1
ATOM 1772 C C . GLY A 1 214 ? -13.832 -18.439 16.827 1.00 94.38 214 GLY A C 1
ATOM 1773 O O . GLY A 1 214 ? -14.480 -19.416 16.460 1.00 94.38 214 GLY A O 1
ATOM 1774 N N . LEU A 1 215 ? -12.977 -17.801 16.025 1.00 96.00 215 LEU A N 1
ATOM 1775 C CA . LEU A 1 215 ? -12.597 -18.258 14.688 1.00 96.00 215 LEU A CA 1
ATOM 1776 C C . LEU A 1 215 ? -11.322 -19.104 14.761 1.00 96.00 215 LEU A C 1
ATOM 1778 O O . LEU A 1 215 ? -10.628 -19.113 15.775 1.00 96.00 215 LEU A O 1
ATOM 1782 N N . ASP A 1 216 ? -10.985 -19.802 13.681 1.00 95.69 216 ASP A N 1
ATOM 1783 C CA . ASP A 1 216 ? -9.685 -20.451 13.540 1.00 95.69 216 ASP A CA 1
ATOM 1784 C C . ASP A 1 216 ? -8.543 -19.407 13.398 1.00 95.69 216 ASP A C 1
ATOM 1786 O O . ASP A 1 216 ? -8.794 -18.205 13.236 1.00 95.69 216 ASP A O 1
ATOM 1790 N N . PRO A 1 217 ? -7.261 -19.822 13.432 1.00 94.81 217 PRO A N 1
ATOM 1791 C CA . PRO A 1 217 ? -6.131 -18.896 13.320 1.00 94.81 217 PRO A CA 1
ATOM 1792 C C . PRO A 1 217 ? -6.074 -18.077 12.023 1.00 94.81 217 PRO A C 1
ATOM 1794 O O . PRO A 1 217 ? -5.299 -17.120 11.969 1.00 94.81 217 PRO A O 1
ATOM 1797 N N . LEU A 1 218 ? -6.828 -18.462 10.988 1.00 94.62 218 LEU A N 1
ATOM 1798 C CA . LEU A 1 218 ? -6.910 -17.807 9.682 1.00 94.62 218 LEU A CA 1
ATOM 1799 C C . LEU A 1 218 ? -8.210 -17.005 9.499 1.00 94.62 218 LEU A C 1
ATOM 1801 O O . LEU A 1 218 ? -8.379 -16.343 8.474 1.00 94.62 218 LEU A O 1
ATOM 1805 N N . GLY A 1 219 ? -9.101 -17.012 10.492 1.00 94.00 219 GLY A N 1
ATOM 1806 C CA . GLY A 1 219 ? -10.351 -16.260 10.501 1.00 94.00 219 GLY A CA 1
ATOM 1807 C C . GLY A 1 219 ? -11.535 -16.987 9.866 1.00 94.00 219 GLY A C 1
ATOM 1808 O O . GLY A 1 219 ? -12.510 -16.332 9.509 1.00 94.00 219 GLY A O 1
ATOM 1809 N N . TYR A 1 220 ? -11.466 -18.308 9.706 1.00 95.06 220 TYR A N 1
ATOM 1810 C CA . TYR A 1 220 ? -12.592 -19.134 9.269 1.00 95.06 220 TYR A CA 1
ATOM 1811 C C . TYR A 1 220 ? -13.378 -19.681 10.465 1.00 95.06 220 TYR A C 1
ATOM 1813 O O . TYR A 1 220 ? -12.859 -19.799 11.574 1.00 95.06 220 TYR A O 1
ATOM 1821 N N . GLU A 1 221 ? -14.647 -20.020 10.248 1.00 94.75 221 GLU A N 1
ATOM 1822 C CA . GLU A 1 221 ? -15.471 -20.652 11.279 1.00 94.75 221 GLU A CA 1
ATOM 1823 C C . GLU A 1 221 ? -14.942 -22.053 11.615 1.00 94.75 221 GLU A C 1
ATOM 1825 O O . GLU A 1 221 ? -14.647 -22.856 10.725 1.00 94.75 221 GLU A O 1
ATOM 1830 N N . ILE A 1 222 ? -14.838 -22.355 12.911 1.00 89.44 222 ILE A N 1
ATOM 1831 C CA . ILE A 1 222 ? -14.422 -23.675 13.387 1.00 89.44 222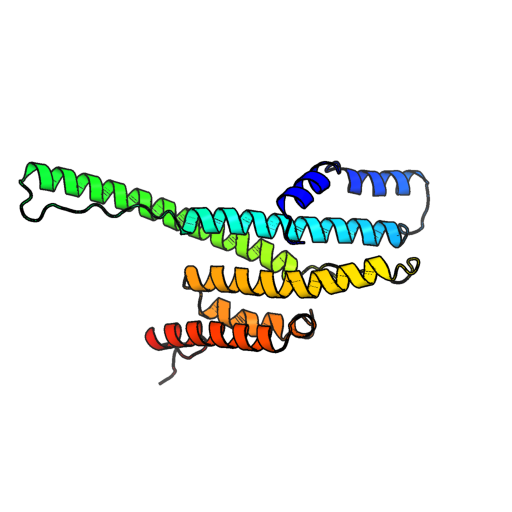 ILE A CA 1
ATOM 1832 C C . ILE A 1 222 ? -15.591 -24.636 13.170 1.00 89.44 222 ILE A C 1
ATOM 1834 O O . ILE A 1 222 ? -16.639 -24.504 13.805 1.00 89.44 222 ILE A O 1
ATOM 1838 N N . GLN A 1 223 ? -15.422 -25.595 12.259 1.00 81.88 223 GLN A N 1
ATOM 1839 C CA . GLN A 1 223 ? -16.414 -26.650 12.072 1.00 81.88 223 GLN A CA 1
ATOM 1840 C C . GLN A 1 223 ? -16.463 -27.554 13.320 1.00 81.88 223 GLN A C 1
ATOM 1842 O O . GLN A 1 223 ? -15.400 -27.868 13.865 1.00 81.88 223 GLN A O 1
ATOM 1847 N N . PRO A 1 224 ? -17.667 -27.934 13.786 1.00 69.06 224 PRO A N 1
ATOM 1848 C CA . PRO A 1 224 ? -17.856 -28.766 14.974 1.00 69.06 224 PRO A CA 1
ATOM 1849 C C . PRO A 1 224 ? -17.386 -30.216 14.799 1.00 69.06 224 PRO A C 1
ATOM 1851 O O . PRO A 1 224 ? -17.424 -30.733 13.659 1.00 69.06 224 PRO A O 1
#

Organism: Cirrhinus mrigala (NCBI:txid683832)

Sequence (224 aa):
SKKHDAAKMVFAKVPEDSMREIYRQWEEQGMDTPLPAEEENAIREHLCIRAYLEAHEAFNEWFKHMNCPPVKPTAPAQAKFTEKVAHEMKEAEYKIEYENWQGRLGALTEDVKERIYNVLLFVDGGWMVDVREDAEEDSERTHQMTLLRRLCLPMMSFLLLTVLQRTERHQESLRLADIIASDQHRLYEVFSKEELQKFLQKMRESSLLLLDKGLDPLGYEIQP

Radius of gyration: 23.7 Å; chains: 1; bounding box: 57×49×78 Å

Secondary structure (DSSP, 8-state):
---HHHHHHHHTTS-TTHHHHHHHHHHHTT--SPPPHHHHHHHHHHHHHHHHHHHHHHHHHHHHHHT-PPPPP---TT--HHHHHHHHHHHHHHHHHHHHHHHHHHHHHHHHHHHHHHHHT-TTT-TT--S---S---HHHHHHHHHHHHHH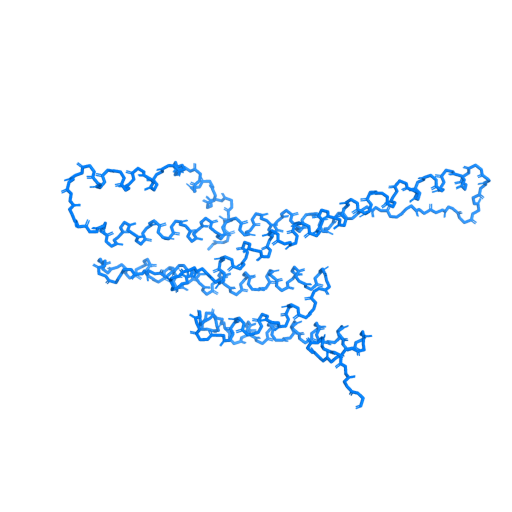HHHHHHHHHHHHHHTT-HHHHHHHHHHHH-TTTTGGGGS-HHHHHHHHHHHHHHHHHHHHTTB-TTS-B---

InterPro domains:
  IPR007252 Nuclear pore protein 84/107 [PF04121] (2-207)
  IPR007252 Nuclear pore protein 84/107 [PTHR13003] (1-215)

Foldseek 3Di:
DPCLVVLVVVLVVQDPCNLVVLVVVVVVVVDPDDDALVSQLVVQLSVLSVLLSQLVVLLVVLVVLLVDAQDQDDQDPDDDPVSVVVNVVVNVVSVVSRVVSVVVNVVSLVSSLVSLCCQLVVPQQHRLDRNDPPHDDDPVSNVVSLVCLLVRNLVSLVSNLVSCVSNLVLLVSLCVVVSCVDPVRVNVVSYDPVSVVVSVVSNQVSLVVLVVVCAHSNNHHDDD

pLDDT: mean 94.21, std 5.3, range [63.5, 98.75]